Protein AF-A0A954L2E1-F1 (afdb_monomer_lite)

pLDDT: mean 80.56, std 21.31, range [21.16, 98.62]

Secondary structure (DSSP, 8-state):
----EEEEETTS-HHHHHHHHHHHHHTT-EEEEE--HHHHHTS---HHHHHHHHHHHHHHHT-SEEEEESB-TTSBB--HHHHHHHHHHTT---EEEEE-TTTTTTS--TTTTTTSSEEEEETTSTT--SS--EEEEE-TT-TTHHHHS-GGGS--TTSS---HHHHHHHHHHHHHHHTS----HHHHHHHHHHHHHHTT-EEE---GGGB-SEEEEE--S---HHHHHHHHHHTT--EEE-TTSEEEEE--SHHHHHHHHHHHHHS--STTGGGTTTS------------------------

Sequence (303 aa):
DRCERVLLTDLTWPPYLLWMLEHFGSSGIDVSLLPLKHAVWKEGRSADDIAEMILTQLQTKNCDGLFLPAITHTGIKLPVATILNELHHQRAHTATVVDASQAFGHIVTNSWSHLADFTFGGMHKWVRAYLPLAVGFTKHDGSSIRTSLPAEFLPNYRNETMNFSPLITTCGALSDICAKDCVGHESIISASQKRLSEEEWDLITPDGTMQSRIRLIRCHLNANPLILRTMLVGRGIAATVFADGTVRLSLGVTRDIVKINDWTKESPKENGVNSILAMGSGQCDDSGSVACVAISDRAAGSG

Structure (mmCIF, N/CA/C/O backbone):
data_AF-A0A954L2E1-F1
#
_entry.id   AF-A0A954L2E1-F1
#
loop_
_atom_site.group_PDB
_atom_site.id
_atom_site.type_symbol
_atom_site.label_atom_id
_atom_site.label_alt_id
_atom_site.label_comp_id
_atom_site.label_asym_id
_atom_site.label_entity_id
_atom_site.label_seq_id
_atom_site.pdbx_PDB_ins_code
_atom_site.Cartn_x
_atom_site.Cartn_y
_atom_site.Cartn_z
_atom_site.occupancy
_atom_site.B_iso_or_equiv
_atom_site.auth_seq_id
_atom_site.auth_comp_id
_atom_site.auth_asym_id
_atom_site.auth_atom_id
_atom_site.pdbx_PDB_model_num
ATOM 1 N N . ASP A 1 1 ? -18.322 -0.539 21.487 1.00 59.03 1 ASP A N 1
ATOM 2 C CA . ASP A 1 1 ? -17.361 0.548 21.748 1.00 59.03 1 ASP A CA 1
ATOM 3 C C . ASP A 1 1 ? -17.101 1.324 20.472 1.00 59.03 1 ASP A C 1
ATOM 5 O O . ASP A 1 1 ? -17.083 0.724 19.401 1.00 59.03 1 ASP A O 1
ATOM 9 N N . ARG A 1 2 ? -17.030 2.654 20.565 1.00 76.44 2 ARG A N 1
ATOM 10 C CA . ARG A 1 2 ? -16.754 3.546 19.431 1.00 76.44 2 ARG A CA 1
ATOM 11 C C . ARG A 1 2 ? -15.237 3.724 19.347 1.00 76.44 2 ARG A C 1
ATOM 13 O O . ARG A 1 2 ? -14.627 3.968 20.374 1.00 76.44 2 ARG A O 1
ATOM 20 N N . CYS A 1 3 ? -14.658 3.591 18.156 1.00 85.88 3 CYS A N 1
ATOM 21 C CA . CYS A 1 3 ? -13.243 3.889 17.925 1.00 85.88 3 CYS A CA 1
ATOM 22 C C . CYS A 1 3 ? -13.012 5.401 18.066 1.00 85.88 3 CYS A C 1
ATOM 24 O O . CYS A 1 3 ? -13.700 6.191 17.411 1.00 85.88 3 CYS A O 1
ATOM 26 N N . GLU A 1 4 ? -12.087 5.790 18.940 1.00 93.12 4 GLU A N 1
ATOM 27 C CA . GLU A 1 4 ? -11.799 7.190 19.271 1.00 93.12 4 GLU A CA 1
ATOM 28 C C . GLU A 1 4 ? -10.459 7.667 18.708 1.00 93.12 4 GLU A C 1
ATOM 30 O O . GLU A 1 4 ? -10.299 8.864 18.466 1.00 93.12 4 GLU A O 1
ATOM 35 N N . ARG A 1 5 ? -9.498 6.757 18.505 1.00 96.00 5 ARG A N 1
ATOM 36 C CA . ARG A 1 5 ? -8.114 7.076 18.138 1.00 96.00 5 ARG A CA 1
ATOM 37 C C . ARG A 1 5 ? -7.586 6.150 17.054 1.00 96.00 5 ARG A C 1
ATOM 39 O O . ARG A 1 5 ? -7.241 4.996 17.305 1.00 96.00 5 ARG A O 1
ATOM 46 N N . VAL A 1 6 ? -7.413 6.692 15.854 1.00 96.81 6 VAL A N 1
ATOM 47 C CA . VAL A 1 6 ? -6.968 5.931 14.683 1.00 96.81 6 VAL A CA 1
ATOM 48 C C . VAL A 1 6 ? -5.511 6.236 14.356 1.00 96.81 6 VAL A C 1
ATOM 50 O O . VAL A 1 6 ? -5.125 7.395 14.202 1.00 96.81 6 VAL A O 1
ATOM 53 N N . LEU A 1 7 ? -4.701 5.191 14.185 1.00 98.12 7 LEU A N 1
ATOM 54 C CA . LEU A 1 7 ? -3.370 5.295 13.600 1.00 98.12 7 LEU A CA 1
ATOM 55 C C . LEU A 1 7 ? -3.432 5.132 12.077 1.00 98.12 7 LEU A C 1
ATOM 57 O O . LEU A 1 7 ? -3.892 4.111 11.560 1.00 98.12 7 LEU A O 1
ATOM 61 N N . LEU A 1 8 ? -2.894 6.126 11.372 1.00 98.00 8 LEU A N 1
ATOM 62 C CA . LEU A 1 8 ? -2.630 6.124 9.936 1.00 98.00 8 LEU A CA 1
ATOM 63 C C . LEU A 1 8 ? -1.120 6.192 9.676 1.00 98.00 8 LEU A C 1
ATOM 65 O O . LEU A 1 8 ? -0.330 6.583 10.535 1.00 98.00 8 LEU A O 1
ATOM 69 N N . THR A 1 9 ? -0.717 5.889 8.444 1.00 98.31 9 THR A N 1
ATOM 70 C CA . THR A 1 9 ? 0.661 6.097 7.970 1.00 98.31 9 THR A CA 1
ATOM 71 C C . THR A 1 9 ? 0.681 7.018 6.754 1.00 98.31 9 THR A C 1
ATOM 73 O O . THR A 1 9 ? -0.272 7.038 5.966 1.00 98.31 9 THR A O 1
ATOM 76 N N . ASP A 1 10 ? 1.784 7.738 6.544 1.00 97.56 10 ASP A N 1
ATOM 77 C CA . ASP A 1 10 ? 2.016 8.561 5.339 1.00 97.56 10 ASP A CA 1
ATOM 78 C C . ASP A 1 10 ? 2.227 7.731 4.050 1.00 97.56 10 ASP A C 1
ATOM 80 O O . ASP A 1 10 ? 2.416 8.272 2.958 1.00 97.56 10 ASP A O 1
ATOM 84 N N . LEU A 1 11 ? 2.166 6.403 4.172 1.00 97.56 11 LEU A N 1
ATOM 85 C CA . LEU A 1 11 ? 2.175 5.433 3.081 1.00 97.56 11 LEU A CA 1
ATOM 86 C C . LEU A 1 11 ? 0.775 5.150 2.511 1.00 97.56 11 LEU A C 1
ATOM 88 O O . LEU A 1 11 ? 0.650 4.544 1.438 1.00 97.56 11 LEU A O 1
ATOM 92 N N . THR A 1 12 ? -0.270 5.605 3.205 1.00 97.25 12 THR A N 1
ATOM 93 C CA . THR A 1 12 ? -1.667 5.553 2.757 1.00 97.25 12 THR A CA 1
ATOM 94 C C . THR A 1 12 ? -1.842 6.294 1.430 1.00 97.25 12 THR A C 1
ATOM 96 O O . THR A 1 12 ? -1.134 7.256 1.129 1.00 97.25 12 THR A O 1
ATOM 99 N N . TRP A 1 13 ? -2.784 5.853 0.592 1.00 95.31 13 TRP A N 1
ATOM 100 C CA . TRP A 1 13 ? -3.061 6.548 -0.664 1.00 95.31 13 TRP A CA 1
ATOM 101 C C . TRP A 1 13 ? -3.515 7.997 -0.384 1.00 95.31 13 TRP A C 1
ATOM 103 O O . TRP A 1 13 ? -4.448 8.173 0.399 1.00 95.31 13 TRP A O 1
ATOM 113 N N . PRO A 1 14 ? -2.901 9.037 -0.992 1.00 94.81 14 PRO A N 1
ATOM 114 C CA . PRO A 1 14 ? -3.122 10.419 -0.558 1.00 94.81 14 PRO A CA 1
ATOM 115 C C . PRO A 1 14 ? -4.589 10.872 -0.537 1.00 94.81 14 PRO A C 1
ATOM 117 O O . PRO A 1 14 ? -4.976 11.494 0.446 1.00 94.81 14 PRO A O 1
ATOM 120 N N . PRO A 1 15 ? -5.444 10.522 -1.521 1.00 93.94 15 PRO A N 1
ATOM 121 C CA . PRO A 1 15 ? -6.870 10.842 -1.443 1.00 93.94 15 PRO A CA 1
ATOM 122 C C . PRO A 1 15 ? -7.582 10.225 -0.234 1.00 93.94 15 PRO A C 1
ATOM 124 O O . PRO A 1 15 ? -8.411 10.890 0.374 1.00 93.94 15 PRO A O 1
ATOM 127 N N . TYR A 1 16 ? -7.239 8.990 0.155 1.00 92.94 16 TYR A N 1
ATOM 128 C CA . TYR A 1 16 ? -7.782 8.376 1.373 1.00 92.94 16 TYR A CA 1
ATOM 129 C C . TYR A 1 16 ? -7.269 9.068 2.625 1.00 92.94 16 TYR A C 1
ATOM 131 O O . TYR A 1 16 ? -8.049 9.308 3.536 1.00 92.94 16 TYR A O 1
ATOM 139 N N . LEU A 1 17 ? -5.980 9.408 2.667 1.00 95.12 17 LEU A N 1
ATOM 140 C CA . LEU A 1 17 ? -5.407 10.116 3.806 1.00 95.12 17 LEU A CA 1
ATOM 141 C C . LEU A 1 17 ? -6.079 11.481 4.005 1.00 95.12 17 LEU A C 1
ATOM 143 O O . LEU A 1 17 ? -6.502 11.783 5.113 1.00 95.12 17 LEU A O 1
ATOM 147 N N . LEU A 1 18 ? -6.224 12.271 2.937 1.00 95.00 18 LEU A N 1
ATOM 148 C CA . LEU A 1 18 ? -6.902 13.570 2.982 1.00 95.00 18 LEU A CA 1
ATOM 149 C C . LEU A 1 18 ? -8.354 13.427 3.444 1.00 95.00 18 LEU A C 1
ATOM 151 O O . LEU A 1 18 ? -8.760 14.103 4.385 1.00 95.00 18 LEU A O 1
ATOM 155 N N . TRP A 1 19 ? -9.098 12.503 2.832 1.00 94.69 19 TRP A N 1
ATOM 156 C CA . TRP A 1 19 ? -10.487 12.249 3.202 1.00 94.69 19 TRP A CA 1
ATOM 157 C C . TRP A 1 19 ? -10.625 11.798 4.662 1.00 94.69 19 TRP A C 1
ATOM 159 O O . TRP A 1 19 ? -11.480 12.311 5.376 1.00 94.69 19 TRP A O 1
ATOM 169 N N . MET A 1 20 ? -9.773 10.882 5.138 1.00 94.06 20 MET A N 1
ATOM 170 C CA . MET A 1 20 ? -9.809 10.415 6.528 1.00 94.06 20 MET A CA 1
ATOM 171 C C . MET A 1 20 ? -9.472 11.534 7.510 1.00 94.06 20 MET A C 1
ATOM 173 O O . MET A 1 20 ? -10.165 11.670 8.509 1.00 94.06 20 MET A O 1
ATOM 177 N N . LEU A 1 21 ? -8.454 12.354 7.234 1.00 93.88 21 LEU A N 1
ATOM 178 C CA . LEU A 1 21 ? -8.096 13.482 8.100 1.00 93.88 21 LEU A CA 1
ATOM 179 C C . LEU A 1 21 ? -9.247 14.493 8.218 1.00 93.88 21 LEU A C 1
ATOM 181 O O . LEU A 1 21 ? -9.556 14.947 9.318 1.00 93.88 21 LEU A O 1
ATOM 185 N N . GLU A 1 22 ? -9.915 14.805 7.105 1.00 92.50 22 GLU A N 1
ATOM 186 C CA . GLU A 1 22 ? -11.072 15.706 7.078 1.00 92.50 22 GLU A CA 1
ATOM 187 C C . GLU A 1 22 ? -12.290 15.106 7.803 1.00 92.50 22 GLU A C 1
ATOM 189 O O . GLU A 1 22 ? -12.909 15.748 8.660 1.00 92.50 22 GLU A O 1
ATOM 194 N N . HIS A 1 23 ? -12.625 13.853 7.490 1.00 91.38 23 HIS A N 1
ATOM 195 C CA . HIS A 1 23 ? -13.823 13.191 7.995 1.00 91.38 23 HIS A CA 1
ATOM 196 C C . HIS A 1 23 ? -13.710 12.821 9.480 1.00 91.38 23 HIS A C 1
ATOM 198 O O . HIS A 1 23 ? -14.643 13.058 10.253 1.00 91.38 23 HIS A O 1
ATOM 204 N N . PHE A 1 24 ? -12.567 12.275 9.904 1.00 91.94 24 PHE A N 1
ATOM 205 C CA . PHE A 1 24 ? -12.320 11.927 11.304 1.00 91.94 24 PHE A CA 1
ATOM 206 C C . PHE A 1 24 ? -12.195 13.173 12.178 1.00 91.94 24 PHE A C 1
ATOM 208 O O . PHE A 1 24 ? -12.831 13.219 13.233 1.00 91.94 24 PHE A O 1
ATOM 215 N N . GLY A 1 25 ? -11.514 14.221 11.694 1.00 87.19 25 GLY A N 1
ATOM 216 C CA . GLY A 1 25 ? -11.437 15.505 12.395 1.00 87.19 25 GLY A CA 1
ATOM 217 C C . GLY A 1 25 ? -12.819 16.117 12.645 1.00 87.19 25 GLY A C 1
ATOM 218 O O . GLY A 1 25 ? -13.111 16.562 13.753 1.00 87.19 25 GLY A O 1
ATOM 219 N N . SER A 1 26 ? -13.715 16.047 11.656 1.00 89.25 26 SER A N 1
ATOM 220 C CA . SER A 1 26 ? -15.102 16.524 11.789 1.00 89.25 26 SER A CA 1
ATOM 221 C C . SER A 1 26 ? -15.965 15.658 12.720 1.00 89.25 26 SER A C 1
ATOM 223 O O . SER A 1 26 ? -16.971 16.127 13.247 1.00 89.25 26 SER A O 1
ATOM 225 N N . SER A 1 27 ? -15.576 14.399 12.939 1.00 88.94 27 SER A N 1
ATOM 226 C CA . SER A 1 27 ? -16.323 13.414 13.738 1.00 88.94 27 SER A CA 1
ATOM 227 C C . SER A 1 27 ? -15.834 13.292 15.187 1.00 88.94 27 SER A C 1
ATOM 229 O O . SER A 1 27 ? -16.368 12.472 15.941 1.00 88.94 27 SER A O 1
ATOM 231 N N . GLY A 1 28 ? -14.828 14.083 15.580 1.00 91.31 28 GLY A N 1
ATOM 232 C CA . GLY A 1 28 ? -14.195 14.025 16.901 1.00 91.31 28 GLY A CA 1
ATOM 233 C C . GLY A 1 28 ? -13.316 12.790 17.121 1.00 91.31 28 GLY A C 1
ATOM 234 O O . GLY A 1 28 ? -13.054 12.440 18.267 1.00 91.31 28 GLY A O 1
ATOM 235 N N . ILE A 1 29 ? -12.901 12.114 16.045 1.00 94.38 29 ILE A N 1
ATOM 236 C CA . ILE A 1 29 ? -11.958 10.992 16.095 1.00 94.38 29 ILE A CA 1
ATOM 237 C C . ILE A 1 29 ? -10.547 11.576 16.003 1.00 94.38 29 ILE A C 1
ATOM 239 O O . ILE A 1 29 ? -10.238 12.306 15.061 1.00 94.38 29 ILE A O 1
ATOM 243 N N . ASP A 1 30 ? -9.697 11.253 16.974 1.00 95.94 30 ASP A N 1
ATOM 244 C CA . ASP A 1 30 ? -8.298 11.674 16.975 1.00 95.94 30 ASP A CA 1
ATOM 245 C C . ASP A 1 30 ? -7.479 10.792 16.023 1.00 95.94 30 ASP A C 1
ATOM 247 O O . ASP A 1 30 ? -7.615 9.566 15.989 1.00 95.94 30 ASP A O 1
ATOM 251 N N . VAL A 1 31 ? -6.633 11.426 15.214 1.00 96.75 31 VAL A N 1
ATOM 252 C CA . VAL A 1 31 ? -5.863 10.759 14.164 1.00 96.75 31 VAL A CA 1
ATOM 253 C C . VAL A 1 31 ? -4.380 10.944 14.427 1.00 96.75 31 VAL A C 1
ATOM 255 O O . VAL A 1 31 ? -3.841 12.045 14.326 1.00 96.75 31 VAL A O 1
ATOM 258 N N . SER A 1 32 ? -3.688 9.836 14.682 1.00 97.50 32 SER A N 1
ATOM 259 C CA . SER A 1 32 ? -2.232 9.814 14.720 1.00 97.50 32 SER A CA 1
ATOM 260 C C . SER A 1 32 ? -1.687 9.451 13.342 1.00 97.50 32 SER A C 1
ATOM 262 O O . SER A 1 32 ? -2.055 8.425 12.779 1.00 97.50 32 SER A O 1
ATOM 264 N N . LEU A 1 33 ? -0.796 10.277 12.791 1.00 98.06 33 LEU A N 1
ATOM 265 C CA . LEU A 1 33 ? -0.099 9.988 11.538 1.00 98.06 33 LEU A CA 1
ATOM 266 C C . LEU A 1 33 ? 1.351 9.588 11.825 1.00 98.06 33 LEU A C 1
ATOM 268 O O . LEU A 1 33 ? 2.126 10.395 12.337 1.00 98.06 33 LEU A O 1
ATOM 272 N N . LEU A 1 34 ? 1.727 8.361 11.464 1.00 98.44 34 LEU A N 1
ATOM 273 C CA . LEU A 1 34 ? 3.097 7.860 11.570 1.00 98.44 34 LEU A CA 1
ATOM 274 C C . LEU A 1 34 ? 3.848 8.043 10.236 1.00 98.44 34 LEU A C 1
ATOM 276 O O . LEU A 1 34 ? 3.461 7.429 9.234 1.00 98.44 34 LEU A O 1
ATOM 280 N N . PRO A 1 35 ? 4.915 8.864 10.190 1.00 97.75 35 PRO A N 1
ATOM 281 C CA . PRO A 1 35 ? 5.713 9.041 8.982 1.00 97.75 35 PRO A CA 1
ATOM 282 C C . PRO A 1 35 ? 6.655 7.847 8.767 1.00 97.75 35 PRO A C 1
ATOM 284 O O . PRO A 1 35 ? 7.679 7.718 9.433 1.00 97.75 35 PRO A O 1
ATOM 287 N N . LEU A 1 36 ? 6.329 6.978 7.813 1.00 98.12 36 LEU A N 1
ATOM 288 C CA . LEU A 1 36 ? 7.123 5.801 7.450 1.00 98.12 36 LEU A CA 1
ATOM 289 C C . LEU A 1 36 ? 7.825 5.958 6.100 1.00 98.12 36 LEU A C 1
ATOM 291 O O . LEU A 1 36 ? 8.783 5.241 5.819 1.00 98.12 36 LEU A O 1
ATOM 295 N N . LYS A 1 37 ? 7.404 6.901 5.250 1.00 96.00 37 LYS A N 1
ATOM 296 C CA . LYS A 1 37 ? 8.005 7.095 3.925 1.00 96.00 37 LYS A CA 1
ATOM 297 C C . LYS A 1 37 ? 9.506 7.382 4.012 1.00 96.00 37 LYS A C 1
ATOM 299 O O . LYS A 1 37 ? 10.274 6.823 3.232 1.00 96.00 37 LYS A O 1
ATOM 304 N N . HIS A 1 38 ? 9.932 8.235 4.944 1.00 95.44 38 HIS A N 1
ATOM 305 C CA . HIS A 1 38 ? 11.353 8.531 5.145 1.00 95.44 38 HIS A CA 1
ATOM 306 C C . HIS A 1 38 ? 12.122 7.302 5.652 1.00 95.44 38 HIS A C 1
ATOM 308 O O . HIS A 1 38 ? 13.133 6.933 5.059 1.00 95.44 38 HIS A O 1
ATOM 314 N N . ALA A 1 39 ? 11.585 6.620 6.666 1.00 97.06 39 ALA A N 1
ATOM 315 C CA . ALA A 1 39 ? 12.163 5.405 7.232 1.00 97.06 39 ALA A CA 1
ATOM 316 C C . ALA A 1 39 ? 12.394 4.318 6.163 1.00 97.06 39 ALA A C 1
ATOM 318 O O . ALA A 1 39 ? 13.477 3.746 6.064 1.00 97.06 39 ALA A O 1
ATOM 319 N N . VAL A 1 40 ? 11.413 4.090 5.287 1.00 96.56 40 VAL A N 1
ATOM 320 C CA . VAL A 1 40 ? 11.530 3.087 4.220 1.00 96.56 40 VAL A CA 1
ATOM 321 C C . VAL A 1 40 ? 12.515 3.517 3.129 1.00 96.56 40 VAL A C 1
ATOM 323 O O . VAL A 1 40 ? 13.389 2.744 2.752 1.00 96.56 40 VAL A O 1
ATOM 326 N N . TRP A 1 41 ? 12.384 4.733 2.587 1.00 92.94 41 TRP A N 1
ATOM 327 C CA . TRP A 1 41 ? 13.125 5.121 1.376 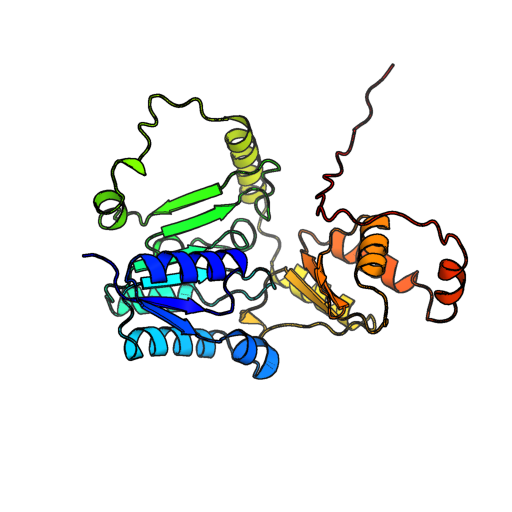1.00 92.94 41 TRP A CA 1
ATOM 328 C C . TRP A 1 41 ? 14.496 5.745 1.623 1.00 92.94 41 TRP A C 1
ATOM 330 O O . TRP A 1 41 ? 15.302 5.804 0.696 1.00 92.94 41 TRP A O 1
ATOM 340 N N . LYS A 1 42 ? 14.738 6.305 2.810 1.00 92.75 42 LYS A N 1
ATOM 341 C CA . LYS A 1 42 ? 15.980 7.023 3.131 1.00 92.75 42 LYS A CA 1
ATOM 342 C C . LYS A 1 42 ? 16.821 6.286 4.154 1.00 92.75 42 LYS A C 1
ATOM 344 O O . LYS A 1 42 ? 18.026 6.196 3.962 1.00 92.75 42 LYS A O 1
ATOM 349 N N . GLU A 1 43 ? 16.193 5.750 5.193 1.00 95.44 43 GLU A N 1
ATOM 350 C CA . GLU A 1 43 ? 16.907 4.992 6.227 1.00 95.44 43 GLU A CA 1
ATOM 351 C C . GLU A 1 43 ? 17.062 3.511 5.868 1.00 95.44 43 GLU A C 1
ATOM 353 O O . GLU A 1 43 ? 17.885 2.828 6.467 1.00 95.44 43 GLU A O 1
ATOM 358 N N . GLY A 1 44 ? 16.292 3.009 4.894 1.00 94.69 44 GLY A N 1
ATOM 359 C CA . GLY A 1 44 ? 16.345 1.605 4.492 1.00 94.69 44 GLY A CA 1
ATOM 360 C C . GLY A 1 44 ? 15.874 0.655 5.594 1.00 94.69 44 GLY A C 1
ATOM 361 O O . GLY A 1 44 ? 16.391 -0.455 5.691 1.00 94.69 44 GLY A O 1
ATOM 362 N N . ARG A 1 45 ? 14.925 1.090 6.436 1.00 97.06 45 ARG A N 1
ATOM 363 C CA . ARG A 1 45 ? 14.362 0.258 7.509 1.00 97.06 45 ARG A CA 1
ATOM 364 C C . ARG A 1 45 ? 13.793 -1.044 6.958 1.00 97.06 45 ARG A C 1
ATOM 366 O O . ARG A 1 45 ? 13.148 -1.048 5.907 1.00 97.06 45 ARG A O 1
ATOM 373 N N . SER A 1 46 ? 14.029 -2.127 7.689 1.00 96.88 46 SER A N 1
ATOM 374 C CA . SER A 1 46 ? 13.535 -3.459 7.351 1.00 96.88 46 SER A CA 1
ATOM 375 C C . SER A 1 46 ? 12.031 -3.588 7.607 1.00 96.88 46 SER A C 1
ATOM 377 O O . SER A 1 46 ? 11.406 -2.738 8.241 1.00 96.88 46 SER A O 1
ATOM 379 N N . ALA A 1 47 ? 11.435 -4.683 7.135 1.00 97.25 47 ALA A N 1
ATOM 380 C CA . ALA A 1 47 ? 10.058 -5.027 7.473 1.00 97.25 47 ALA A CA 1
ATOM 381 C C . ALA A 1 47 ? 9.830 -5.123 8.995 1.00 97.25 47 ALA A C 1
ATOM 383 O O . ALA A 1 47 ? 8.817 -4.626 9.482 1.00 97.25 47 ALA A O 1
ATOM 384 N N . ASP A 1 48 ? 10.768 -5.706 9.741 1.00 97.50 48 ASP A N 1
ATOM 385 C CA . ASP A 1 48 ? 10.628 -5.877 11.191 1.00 97.50 48 ASP A CA 1
ATOM 386 C C . ASP A 1 48 ? 10.692 -4.529 11.920 1.00 97.50 48 ASP A C 1
ATOM 388 O O . ASP A 1 48 ? 9.822 -4.247 12.744 1.00 97.50 48 ASP A O 1
ATOM 392 N N . ASP A 1 49 ? 11.616 -3.643 11.523 1.00 97.69 49 ASP A N 1
ATOM 393 C CA . ASP A 1 49 ? 11.687 -2.269 12.047 1.00 97.69 49 ASP A CA 1
ATOM 394 C C . ASP A 1 49 ? 10.359 -1.523 11.829 1.00 97.69 49 ASP A C 1
ATOM 396 O O . ASP A 1 49 ? 9.836 -0.861 12.724 1.00 97.69 49 ASP A O 1
ATOM 400 N N . ILE A 1 50 ? 9.784 -1.627 10.625 1.00 98.38 50 ILE A N 1
ATOM 401 C CA . ILE A 1 50 ? 8.528 -0.948 10.286 1.00 98.38 50 ILE A CA 1
ATOM 402 C C . ILE A 1 50 ? 7.354 -1.512 11.096 1.00 98.38 50 ILE A C 1
ATOM 404 O O . ILE A 1 50 ? 6.491 -0.746 11.534 1.00 98.38 50 ILE A O 1
ATOM 408 N N . ALA A 1 51 ? 7.310 -2.829 11.314 1.00 98.44 51 ALA A N 1
ATOM 409 C CA . ALA A 1 51 ? 6.300 -3.449 12.165 1.00 98.44 51 ALA A CA 1
ATOM 410 C C . ALA A 1 51 ? 6.417 -2.952 13.616 1.00 98.44 51 ALA A C 1
ATOM 412 O O . ALA A 1 51 ? 5.415 -2.529 14.195 1.00 98.44 51 ALA A O 1
ATOM 413 N N . GLU A 1 52 ? 7.632 -2.931 14.172 1.00 98.44 52 GLU A N 1
ATOM 414 C CA . GLU A 1 52 ? 7.910 -2.439 15.525 1.00 98.44 52 GLU A CA 1
ATOM 415 C C . GLU A 1 52 ? 7.515 -0.965 15.690 1.00 98.44 52 GLU A C 1
ATOM 417 O O . GLU A 1 52 ? 6.851 -0.610 16.666 1.00 98.44 52 GLU A O 1
ATOM 422 N N . MET A 1 53 ? 7.844 -0.110 14.715 1.00 98.62 53 MET A N 1
ATOM 423 C CA . MET A 1 53 ? 7.460 1.306 14.727 1.00 98.62 53 MET A CA 1
ATOM 424 C C . MET A 1 53 ? 5.938 1.489 14.786 1.00 98.62 53 MET A C 1
ATOM 426 O O . MET A 1 53 ? 5.444 2.322 15.548 1.00 98.62 53 MET A O 1
ATOM 430 N N . ILE A 1 54 ? 5.183 0.714 13.999 1.00 98.62 54 ILE A N 1
ATOM 431 C CA . ILE A 1 54 ? 3.713 0.775 13.982 1.00 98.62 54 ILE A CA 1
ATOM 432 C C . ILE A 1 54 ? 3.140 0.321 15.327 1.00 98.62 54 ILE A C 1
ATOM 434 O O . ILE A 1 54 ? 2.319 1.028 15.911 1.00 98.62 54 ILE A O 1
ATOM 438 N N . LEU A 1 55 ? 3.584 -0.830 15.836 1.00 98.44 55 LEU A N 1
ATOM 439 C CA . LEU A 1 55 ? 3.107 -1.396 17.102 1.00 98.44 55 LEU A CA 1
ATOM 440 C C . LEU A 1 55 ? 3.426 -0.477 18.291 1.00 98.44 55 LEU A C 1
ATOM 442 O O . LEU A 1 55 ? 2.554 -0.196 19.113 1.00 98.44 55 LEU A O 1
ATOM 446 N N . THR A 1 56 ? 4.642 0.069 18.335 1.00 98.12 56 THR A N 1
ATOM 447 C CA . THR A 1 56 ? 5.067 1.033 19.359 1.00 98.12 56 THR A CA 1
ATOM 448 C C . THR A 1 56 ? 4.218 2.298 19.317 1.00 98.12 56 THR A C 1
ATOM 450 O O . THR A 1 56 ? 3.804 2.805 20.363 1.00 98.12 56 THR A O 1
ATOM 453 N N . GLN A 1 57 ? 3.915 2.814 18.122 1.00 98.25 57 GLN A N 1
ATOM 454 C CA . GLN A 1 57 ? 3.079 4.003 17.977 1.00 98.25 57 GLN A CA 1
ATOM 455 C C . GLN A 1 57 ? 1.632 3.741 18.418 1.00 98.25 57 GLN A C 1
ATOM 457 O O . GLN A 1 57 ? 1.063 4.591 19.107 1.00 98.25 57 GLN A O 1
ATOM 462 N N . LEU A 1 58 ? 1.055 2.578 18.080 1.00 97.56 58 LEU A N 1
ATOM 463 C CA . LEU A 1 58 ? -0.282 2.178 18.541 1.00 97.56 58 LEU A CA 1
ATOM 464 C C . LEU A 1 58 ? -0.370 2.220 20.067 1.00 97.56 58 LEU A C 1
ATOM 466 O O . LEU A 1 58 ? -1.277 2.847 20.614 1.00 97.56 58 LEU A O 1
ATOM 470 N N . GLN A 1 59 ? 0.602 1.612 20.747 1.00 96.50 59 GLN A N 1
ATOM 471 C CA . GLN A 1 59 ? 0.652 1.567 22.207 1.00 96.50 59 GLN A CA 1
ATOM 472 C C . GLN A 1 59 ? 0.896 2.960 22.807 1.00 96.50 59 GLN A C 1
ATOM 474 O O . GLN A 1 59 ? 0.144 3.409 23.667 1.00 96.50 59 GLN A O 1
ATOM 479 N N . THR A 1 60 ? 1.894 3.694 22.308 1.00 97.31 60 THR A N 1
ATOM 480 C CA . THR A 1 60 ? 2.286 5.013 22.841 1.00 97.31 60 THR A CA 1
ATOM 481 C C . THR A 1 60 ? 1.166 6.047 22.722 1.00 97.31 60 THR A C 1
ATOM 483 O O . THR A 1 60 ? 1.021 6.921 23.578 1.00 97.31 60 THR A O 1
ATOM 486 N N . LYS A 1 61 ? 0.364 5.971 21.656 1.00 97.19 61 LYS A N 1
ATOM 487 C CA . LYS A 1 61 ? -0.772 6.875 21.426 1.00 97.19 61 LYS A CA 1
ATOM 488 C C . LYS A 1 61 ? -2.099 6.328 21.947 1.00 97.19 61 LYS A C 1
ATOM 490 O O . LYS A 1 61 ? -3.083 7.067 21.966 1.00 97.19 61 LYS A O 1
ATOM 495 N N . ASN A 1 62 ? -2.107 5.089 22.444 1.00 95.62 62 ASN A N 1
ATOM 496 C CA . ASN A 1 62 ? -3.307 4.349 22.824 1.00 95.62 62 ASN A CA 1
ATOM 497 C C . ASN A 1 62 ? -4.360 4.398 21.704 1.00 95.62 62 ASN A C 1
ATOM 499 O O . ASN A 1 62 ? -5.503 4.795 21.929 1.00 95.62 62 ASN A O 1
ATOM 503 N N . CYS A 1 63 ? -3.937 4.083 20.479 1.00 96.56 63 CYS A N 1
ATOM 504 C CA . CYS A 1 63 ? -4.837 3.990 19.337 1.00 96.56 63 CYS A CA 1
ATOM 505 C C . CYS A 1 63 ? -5.654 2.696 19.419 1.00 96.56 63 CYS A C 1
ATOM 507 O O . CYS A 1 63 ? -5.103 1.607 19.590 1.00 96.56 63 CYS A O 1
ATOM 509 N N . ASP A 1 64 ? -6.965 2.822 19.253 1.00 94.88 64 ASP A N 1
ATOM 510 C CA . ASP A 1 64 ? -7.928 1.720 19.207 1.00 94.88 64 ASP A CA 1
ATOM 511 C C . ASP A 1 64 ? -8.367 1.393 17.768 1.00 94.88 64 ASP A C 1
ATOM 513 O O . ASP A 1 64 ? -9.093 0.426 17.549 1.00 94.88 64 ASP A O 1
ATOM 517 N N . GLY A 1 65 ? -7.877 2.147 16.779 1.00 95.56 65 GLY A N 1
ATOM 518 C CA . GLY A 1 65 ? -8.032 1.878 15.355 1.00 95.56 65 GLY A CA 1
ATOM 519 C C . GLY A 1 65 ? -6.701 1.891 14.603 1.00 95.56 65 GLY A C 1
ATOM 520 O O . GLY A 1 65 ? -5.804 2.680 14.900 1.00 95.56 65 GLY A O 1
ATOM 521 N N . LEU A 1 66 ? -6.582 1.043 13.584 1.00 97.44 66 LEU A N 1
ATOM 522 C CA . LEU A 1 66 ? -5.430 0.959 12.689 1.00 97.44 66 LEU A CA 1
ATOM 523 C C . LEU A 1 66 ? -5.895 0.834 11.238 1.00 97.44 66 LEU A C 1
ATOM 525 O O . LEU A 1 66 ? -6.622 -0.099 10.898 1.00 97.44 66 LEU A O 1
ATOM 529 N N . PHE A 1 67 ? -5.410 1.718 10.367 1.00 97.81 67 PHE A N 1
ATOM 530 C CA . PHE A 1 67 ? -5.609 1.613 8.921 1.00 97.81 67 PHE A CA 1
ATOM 531 C C . PHE A 1 67 ? -4.267 1.433 8.206 1.00 97.81 67 PHE A C 1
ATOM 533 O O . PHE A 1 67 ? -3.371 2.271 8.333 1.00 97.81 67 PHE A O 1
ATOM 540 N N . LEU A 1 68 ? -4.133 0.374 7.405 1.00 98.25 68 LEU A N 1
ATOM 541 C CA . LEU A 1 68 ? -2.904 0.077 6.664 1.00 98.25 68 LEU A CA 1
ATOM 542 C C . LEU A 1 68 ? -3.180 -0.305 5.205 1.00 98.25 68 LEU A C 1
ATOM 544 O O . LEU A 1 68 ? -4.027 -1.157 4.945 1.00 98.25 68 LEU A O 1
ATOM 548 N N . PRO A 1 69 ? -2.423 0.214 4.225 1.00 98.31 69 PRO A N 1
ATOM 549 C CA . PRO A 1 69 ? -2.355 -0.419 2.915 1.00 98.31 69 PRO A CA 1
ATOM 550 C C . PRO A 1 69 ? -1.496 -1.691 2.984 1.00 98.31 69 PRO A C 1
ATOM 552 O O . PRO A 1 69 ? -0.350 -1.642 3.419 1.00 98.31 69 PRO A O 1
ATOM 555 N N . ALA A 1 70 ? -1.983 -2.829 2.487 1.00 98.19 70 ALA A N 1
ATOM 556 C CA . ALA A 1 70 ? -1.156 -4.040 2.392 1.00 98.19 70 ALA A CA 1
ATOM 557 C C . ALA A 1 70 ? 0.015 -3.859 1.414 1.00 98.19 70 ALA A C 1
ATOM 559 O O . ALA A 1 70 ? 1.139 -4.297 1.666 1.00 98.19 70 ALA A O 1
ATOM 560 N N . ILE A 1 71 ? -0.251 -3.175 0.299 1.00 97.81 71 ILE A N 1
ATOM 561 C CA . ILE A 1 71 ? 0.766 -2.690 -0.632 1.00 97.81 71 ILE A CA 1
ATOM 562 C C . ILE A 1 71 ? 0.437 -1.238 -0.966 1.00 97.81 71 ILE A C 1
ATOM 564 O O . ILE A 1 71 ? -0.694 -0.910 -1.326 1.00 97.81 71 ILE A O 1
ATOM 568 N N . THR A 1 72 ? 1.422 -0.354 -0.870 1.00 97.62 72 THR A N 1
ATOM 569 C CA . THR A 1 72 ? 1.237 1.061 -1.189 1.00 97.62 72 THR A CA 1
ATOM 570 C C . THR A 1 72 ? 1.117 1.274 -2.696 1.00 97.62 72 THR A C 1
ATOM 572 O O . THR A 1 72 ? 1.568 0.478 -3.522 1.00 97.62 72 THR A O 1
ATOM 575 N N . HIS A 1 73 ? 0.582 2.426 -3.095 1.00 94.75 73 HIS A N 1
ATOM 576 C CA . HIS A 1 73 ? 0.554 2.826 -4.502 1.00 94.75 73 HIS A CA 1
ATOM 577 C C . HIS A 1 73 ? 1.955 3.026 -5.119 1.00 94.75 73 HIS A C 1
ATOM 579 O O . HIS A 1 73 ? 2.058 3.098 -6.344 1.00 94.75 73 HIS A O 1
ATOM 585 N N . THR A 1 74 ? 3.008 3.125 -4.302 1.00 95.25 74 THR A N 1
ATOM 586 C CA . THR A 1 74 ? 4.419 3.213 -4.714 1.00 95.25 74 THR A CA 1
ATOM 587 C C . THR A 1 74 ? 5.141 1.869 -4.695 1.00 95.25 74 THR A C 1
ATOM 589 O O . THR A 1 74 ? 6.286 1.800 -5.125 1.00 95.25 74 THR A O 1
ATOM 592 N N . GLY A 1 75 ? 4.482 0.797 -4.249 1.00 95.56 75 GLY A N 1
ATOM 593 C CA . GLY A 1 75 ? 5.029 -0.553 -4.310 1.00 95.56 75 GLY A CA 1
ATOM 594 C C . GLY A 1 75 ? 5.704 -1.076 -3.052 1.00 95.56 75 GLY A C 1
ATOM 595 O O . GLY A 1 75 ? 6.315 -2.142 -3.134 1.00 95.56 75 GLY A O 1
ATOM 596 N N . ILE A 1 76 ? 5.570 -0.389 -1.918 1.00 97.56 76 ILE A N 1
ATOM 597 C CA . ILE A 1 76 ? 6.015 -0.904 -0.618 1.00 97.56 76 ILE A CA 1
ATOM 598 C C . ILE A 1 76 ? 4.993 -1.935 -0.146 1.00 97.56 76 ILE A C 1
ATOM 600 O O . ILE A 1 76 ? 3.814 -1.618 -0.006 1.00 97.56 76 ILE A O 1
ATOM 604 N N . LYS A 1 77 ? 5.436 -3.164 0.093 1.00 97.69 77 LYS A N 1
ATOM 605 C CA . LYS A 1 77 ? 4.662 -4.233 0.723 1.00 97.69 77 LYS A CA 1
ATOM 606 C C . LYS A 1 77 ? 4.872 -4.143 2.232 1.00 97.69 77 LYS A C 1
ATOM 608 O O . LYS A 1 77 ? 5.967 -4.435 2.706 1.00 97.69 77 LYS A O 1
ATOM 613 N N . LEU A 1 78 ? 3.842 -3.722 2.966 1.00 98.38 78 LEU A N 1
ATOM 614 C CA . LEU A 1 78 ? 3.925 -3.617 4.422 1.00 98.38 78 LEU A CA 1
ATOM 615 C C . LEU A 1 78 ? 3.921 -5.010 5.079 1.00 98.38 78 LEU A C 1
ATOM 617 O O . LEU A 1 78 ? 3.298 -5.936 4.545 1.00 98.38 78 LEU A O 1
ATOM 621 N N . PRO A 1 79 ? 4.558 -5.168 6.254 1.00 97.88 79 PRO A N 1
ATOM 622 C CA . PRO A 1 79 ? 4.592 -6.412 7.030 1.00 97.88 79 PRO A CA 1
ATOM 623 C C . PRO A 1 79 ? 3.259 -6.675 7.759 1.00 97.88 79 PRO A C 1
ATOM 625 O O . PRO A 1 79 ? 3.219 -6.923 8.961 1.00 97.88 79 PRO A O 1
ATOM 628 N N . VAL A 1 80 ? 2.137 -6.611 7.033 1.00 98.12 80 VAL A N 1
ATOM 629 C CA . VAL A 1 80 ? 0.779 -6.697 7.600 1.00 98.12 80 VAL A CA 1
ATOM 630 C C . VAL A 1 80 ? 0.564 -7.992 8.381 1.00 98.12 80 VAL A C 1
ATOM 632 O O . VAL A 1 8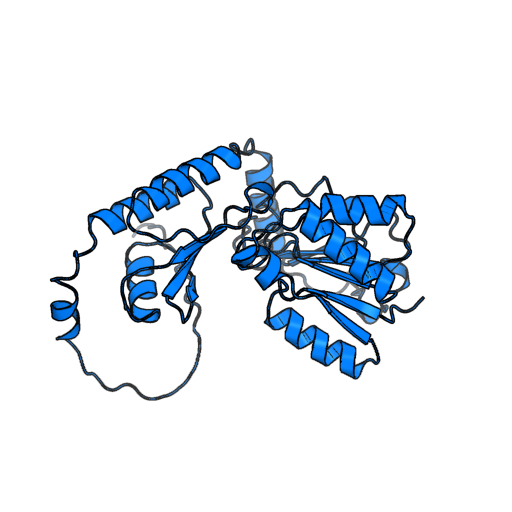0 ? -0.045 -7.961 9.443 1.00 98.12 80 VAL A O 1
ATOM 635 N N . ALA A 1 81 ? 1.100 -9.119 7.904 1.00 97.25 81 ALA A N 1
ATOM 636 C CA . ALA A 1 81 ? 1.000 -10.389 8.621 1.00 97.25 81 ALA A CA 1
ATOM 637 C C . ALA A 1 81 ? 1.670 -10.333 10.000 1.00 97.25 81 ALA A C 1
ATOM 639 O O . ALA A 1 81 ? 1.071 -10.772 10.975 1.00 97.25 81 ALA A O 1
ATOM 640 N N . THR A 1 82 ? 2.875 -9.768 10.095 1.00 97.69 82 THR A N 1
ATOM 641 C CA . THR A 1 82 ? 3.597 -9.611 11.366 1.00 97.69 82 THR A CA 1
ATOM 642 C C . THR A 1 82 ? 2.806 -8.728 12.328 1.00 97.69 82 THR A C 1
ATOM 644 O O . THR A 1 82 ? 2.537 -9.136 13.453 1.00 97.69 82 THR A O 1
ATOM 647 N N . ILE A 1 83 ? 2.346 -7.564 11.857 1.00 98.25 83 ILE A N 1
ATOM 648 C CA . ILE A 1 83 ? 1.591 -6.600 12.672 1.00 98.25 83 ILE A CA 1
ATOM 649 C C . ILE A 1 83 ? 0.292 -7.221 13.203 1.00 98.25 83 ILE A C 1
ATOM 651 O O . ILE A 1 83 ? 0.012 -7.141 14.396 1.00 98.25 83 ILE A O 1
ATOM 655 N N . LEU A 1 84 ? -0.506 -7.849 12.334 1.00 96.88 84 LEU A N 1
ATOM 656 C CA . LEU A 1 84 ? -1.804 -8.402 12.729 1.00 96.88 84 LEU A CA 1
ATOM 657 C C . LEU A 1 84 ? -1.671 -9.634 13.632 1.00 96.88 84 LEU A C 1
ATOM 659 O O . LEU A 1 84 ? -2.482 -9.793 14.541 1.00 96.88 84 LEU A O 1
ATOM 663 N N . ASN A 1 85 ? -0.661 -10.486 13.419 1.00 96.50 85 ASN A N 1
ATOM 664 C CA . ASN A 1 85 ? -0.387 -11.598 14.334 1.00 96.50 85 ASN A CA 1
ATOM 665 C C . ASN A 1 85 ? -0.006 -11.087 15.724 1.00 96.50 85 ASN A C 1
ATOM 667 O O . ASN A 1 85 ? -0.509 -11.605 16.716 1.00 96.50 85 ASN A O 1
ATOM 671 N N . GLU A 1 86 ? 0.824 -10.048 15.803 1.00 97.25 86 GLU A N 1
ATOM 672 C CA . GLU A 1 86 ? 1.234 -9.480 17.084 1.00 97.25 86 GLU A CA 1
ATOM 673 C C . GLU A 1 86 ? 0.044 -8.864 17.837 1.00 97.25 86 GLU A C 1
ATOM 675 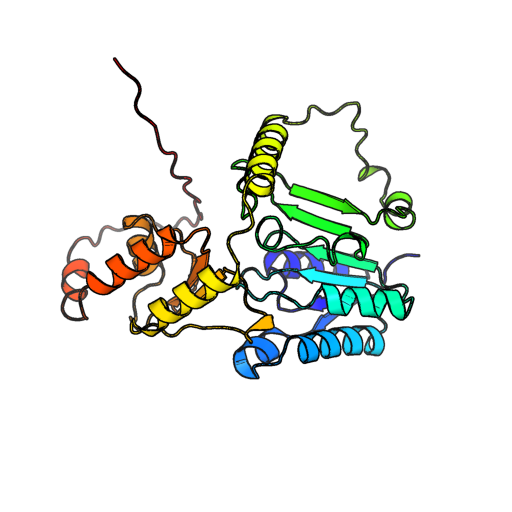O O . GLU A 1 86 ? -0.182 -9.178 19.005 1.00 97.25 86 GLU A O 1
ATOM 680 N N . LEU A 1 87 ? -0.798 -8.080 17.154 1.00 95.25 87 LEU A N 1
ATOM 681 C CA . LEU A 1 87 ? -2.036 -7.549 17.742 1.00 95.25 87 LEU A CA 1
ATOM 682 C C . LEU A 1 87 ? -2.976 -8.668 18.214 1.00 95.25 87 LEU A C 1
ATOM 684 O O . LEU A 1 87 ? -3.562 -8.578 19.298 1.00 95.25 87 LEU A O 1
ATOM 688 N N . HIS A 1 88 ? -3.090 -9.744 17.430 1.00 92.31 88 HIS A N 1
ATOM 689 C CA . HIS A 1 88 ? -3.885 -10.913 17.791 1.00 92.31 88 HIS A CA 1
ATOM 690 C C . HIS A 1 88 ? -3.337 -11.620 19.042 1.00 92.31 88 HIS A C 1
ATOM 692 O O . HIS A 1 88 ? -4.104 -11.936 19.955 1.00 92.31 88 HIS A O 1
ATOM 698 N N . HIS A 1 89 ? -2.020 -11.832 19.120 1.00 93.38 89 HIS A N 1
ATOM 699 C CA . HIS A 1 89 ? -1.358 -12.468 20.260 1.00 93.38 89 HIS A CA 1
ATOM 700 C C . HIS A 1 89 ? -1.457 -11.638 21.541 1.00 93.38 89 HIS A C 1
ATOM 702 O O . HIS A 1 89 ? -1.750 -12.192 22.602 1.00 93.38 89 HIS A O 1
ATOM 708 N N . GLN A 1 90 ? -1.300 -10.316 21.440 1.00 92.31 90 GLN A N 1
ATOM 709 C CA . GLN A 1 90 ? -1.458 -9.391 22.566 1.00 92.31 90 GLN A CA 1
ATOM 710 C C . GLN A 1 90 ? -2.915 -9.263 23.038 1.00 92.31 90 GLN A C 1
ATOM 712 O O . GLN A 1 90 ? -3.164 -8.665 24.084 1.00 92.31 90 GLN A O 1
ATOM 717 N N . ARG A 1 91 ? -3.885 -9.821 22.292 1.00 81.19 91 ARG A N 1
ATOM 718 C CA . ARG A 1 91 ? -5.330 -9.610 22.494 1.00 81.19 91 ARG A CA 1
ATOM 719 C C . ARG A 1 91 ? -5.685 -8.123 22.556 1.00 81.19 91 ARG A C 1
ATOM 721 O O . ARG A 1 91 ? -6.570 -7.722 23.310 1.00 81.19 91 ARG A O 1
ATOM 728 N N . ALA A 1 92 ? -4.978 -7.308 21.778 1.00 77.75 92 ALA A N 1
ATOM 729 C CA . ALA A 1 92 ? -5.247 -5.885 21.704 1.00 77.75 92 ALA A CA 1
ATOM 730 C C . ALA A 1 92 ? -6.638 -5.665 21.092 1.00 77.75 92 ALA A C 1
ATOM 732 O O . ALA A 1 92 ? -6.969 -6.239 20.054 1.00 77.75 92 ALA A O 1
ATOM 733 N N . HIS A 1 93 ? -7.454 -4.818 21.717 1.00 84.75 93 HIS A N 1
ATOM 734 C CA . HIS A 1 93 ? -8.763 -4.416 21.196 1.00 84.75 93 HIS A CA 1
ATOM 735 C C . HIS A 1 93 ? -8.630 -3.318 20.125 1.00 84.75 93 HIS A C 1
ATOM 737 O O . HIS A 1 93 ? -9.317 -2.304 20.180 1.00 84.75 93 HIS A O 1
ATOM 743 N N . THR A 1 94 ? -7.716 -3.494 19.169 1.00 92.50 94 THR A N 1
ATOM 744 C CA . THR A 1 94 ? -7.495 -2.540 18.077 1.00 92.50 94 THR A CA 1
ATOM 745 C C . THR A 1 94 ? -8.309 -2.965 16.863 1.00 92.50 94 THR A C 1
ATOM 747 O O . THR A 1 94 ? -8.066 -4.034 16.310 1.00 92.50 94 THR A O 1
ATOM 750 N N . ALA A 1 95 ? -9.245 -2.125 16.424 1.00 92.38 95 ALA A N 1
ATOM 751 C CA . ALA A 1 95 ? -9.977 -2.324 15.181 1.00 92.38 95 ALA A CA 1
ATOM 752 C C . ALA A 1 95 ? -9.042 -2.117 13.982 1.00 92.38 95 ALA A C 1
ATOM 754 O O . ALA A 1 95 ? -8.404 -1.073 13.843 1.00 92.38 95 ALA A O 1
ATOM 755 N N . THR A 1 96 ? -8.961 -3.101 13.095 1.00 94.75 96 THR A N 1
ATOM 756 C CA . THR A 1 96 ? -7.991 -3.130 11.996 1.00 94.75 96 THR A CA 1
ATOM 757 C C . THR A 1 96 ? -8.669 -3.094 10.632 1.00 94.75 96 THR A C 1
ATOM 759 O O . THR A 1 96 ? -9.519 -3.921 10.298 1.00 94.75 96 THR A O 1
ATOM 762 N N . VAL A 1 97 ? -8.251 -2.136 9.806 1.00 95.75 97 VAL A N 1
ATOM 763 C CA . VAL A 1 97 ? -8.692 -1.983 8.420 1.00 95.75 97 VAL A CA 1
ATOM 764 C C . VAL A 1 97 ? -7.492 -2.084 7.486 1.00 95.75 97 VAL A C 1
ATOM 766 O O . VAL A 1 97 ? -6.524 -1.334 7.616 1.00 95.75 97 VAL A O 1
ATOM 769 N N . VAL A 1 98 ? -7.566 -2.988 6.510 1.00 97.69 98 VAL A N 1
ATOM 770 C CA . VAL A 1 98 ? -6.510 -3.182 5.513 1.00 97.69 98 VAL A CA 1
ATOM 771 C C . VAL A 1 98 ? -7.002 -2.848 4.104 1.00 97.69 98 VAL A C 1
ATOM 773 O O . VAL A 1 98 ? -7.895 -3.505 3.566 1.00 97.69 98 VAL A O 1
ATOM 776 N N . ASP A 1 99 ? -6.368 -1.861 3.465 1.00 97.94 99 ASP A N 1
ATOM 777 C CA . ASP A 1 99 ? -6.522 -1.600 2.031 1.00 97.94 99 ASP A CA 1
ATOM 778 C C . ASP A 1 99 ? -5.648 -2.576 1.225 1.00 97.94 99 ASP A C 1
ATOM 780 O O . ASP A 1 99 ? -4.427 -2.446 1.104 1.00 97.94 99 ASP A O 1
ATOM 784 N N . ALA A 1 100 ? -6.301 -3.573 0.645 1.00 97.50 100 ALA A N 1
ATOM 785 C CA . ALA A 1 100 ? -5.734 -4.607 -0.203 1.00 97.50 100 ALA A CA 1
ATOM 786 C C . ALA A 1 100 ? -5.868 -4.298 -1.704 1.00 97.50 100 ALA A C 1
ATOM 788 O O . ALA A 1 100 ? -5.639 -5.179 -2.537 1.00 97.50 100 ALA A O 1
ATOM 789 N N . SER A 1 101 ? -6.188 -3.059 -2.092 1.00 95.62 101 SER A N 1
ATOM 790 C CA . SER A 1 101 ? -6.383 -2.673 -3.497 1.00 95.62 101 SER A CA 1
ATOM 791 C C . SER A 1 101 ? -5.177 -2.944 -4.396 1.00 95.62 101 SER A C 1
ATOM 793 O O . SER A 1 101 ? -5.337 -3.152 -5.596 1.00 95.62 101 SER A O 1
ATOM 795 N N . GLN A 1 102 ? -3.963 -2.892 -3.848 1.00 95.88 102 GLN A N 1
ATOM 796 C CA . GLN A 1 102 ? -2.743 -3.267 -4.566 1.00 95.88 102 GLN A CA 1
ATOM 797 C C . GLN A 1 102 ? -2.256 -4.674 -4.208 1.00 95.88 102 GLN A C 1
ATOM 799 O O . GLN A 1 102 ? -1.235 -5.075 -4.744 1.00 95.88 102 GLN A O 1
ATOM 804 N N . ALA A 1 103 ? -2.936 -5.406 -3.321 1.00 95.81 103 ALA A N 1
ATOM 805 C CA . ALA A 1 103 ? -2.520 -6.716 -2.822 1.00 95.81 103 ALA A CA 1
ATOM 806 C C . ALA A 1 103 ? -3.311 -7.884 -3.431 1.00 95.81 103 ALA A C 1
ATOM 808 O O . ALA A 1 103 ? -2.717 -8.920 -3.720 1.00 95.81 103 ALA A O 1
ATOM 809 N N . PHE A 1 104 ? -4.618 -7.740 -3.674 1.00 94.50 104 PHE A N 1
ATOM 810 C CA . PHE A 1 104 ? -5.434 -8.814 -4.259 1.00 94.50 104 PHE A CA 1
ATOM 811 C C . PHE A 1 104 ? -4.971 -9.191 -5.664 1.00 94.50 104 PHE A C 1
ATOM 813 O O . PHE A 1 104 ? -4.872 -8.326 -6.523 1.00 94.50 104 PHE A O 1
ATOM 820 N N . GLY A 1 105 ? -4.668 -10.473 -5.902 1.00 90.81 105 GLY A N 1
ATOM 821 C CA . GLY A 1 105 ? -4.046 -10.951 -7.150 1.00 90.81 105 GLY A CA 1
ATOM 822 C C . GLY A 1 105 ? -2.588 -10.503 -7.328 1.00 90.81 105 GLY A C 1
ATOM 823 O O . GLY A 1 105 ? -1.910 -10.905 -8.278 1.00 90.81 105 GLY A O 1
ATOM 824 N N . HIS A 1 106 ? -2.090 -9.668 -6.413 1.00 91.50 106 HIS A N 1
ATOM 825 C CA . HIS A 1 106 ? -0.709 -9.237 -6.378 1.00 91.50 106 HIS A CA 1
ATOM 826 C C . HIS A 1 106 ? 0.123 -10.143 -5.494 1.00 91.50 106 HIS A C 1
ATOM 828 O O . HIS A 1 106 ? 1.112 -10.646 -5.974 1.00 91.50 106 HIS A O 1
ATOM 834 N N . ILE A 1 107 ? -0.243 -10.359 -4.238 1.00 91.44 107 ILE A N 1
ATOM 835 C CA . ILE A 1 107 ? 0.489 -11.225 -3.310 1.00 91.44 107 ILE A CA 1
ATOM 836 C C . ILE A 1 107 ? -0.465 -12.247 -2.702 1.00 91.44 107 ILE A C 1
ATOM 838 O O . ILE A 1 107 ? -1.684 -12.103 -2.784 1.00 91.44 107 ILE A O 1
ATOM 842 N N . VAL A 1 108 ? 0.091 -13.266 -2.053 1.00 90.12 108 VAL A N 1
ATOM 843 C CA . VAL A 1 108 ? -0.696 -14.182 -1.227 1.00 90.12 108 VAL A CA 1
ATOM 844 C C . VAL A 1 108 ? -1.200 -13.424 0.009 1.00 90.12 108 VAL A C 1
ATOM 846 O O . VAL A 1 108 ? -0.409 -12.840 0.748 1.00 90.12 108 VAL A O 1
ATOM 849 N N . THR A 1 109 ? -2.518 -13.413 0.223 1.00 92.50 109 THR A N 1
ATOM 850 C CA . THR A 1 109 ? -3.168 -12.661 1.316 1.00 92.50 109 THR A CA 1
ATOM 851 C C . THR A 1 109 ? -3.754 -13.549 2.414 1.00 92.50 109 THR A C 1
ATOM 853 O O . THR A 1 109 ? -4.234 -13.042 3.430 1.00 92.50 109 THR A O 1
ATOM 856 N N . ASN A 1 110 ? -3.741 -14.874 2.242 1.00 89.94 110 ASN A N 1
ATOM 857 C CA . ASN A 1 110 ? -4.357 -15.813 3.186 1.00 89.94 110 ASN A CA 1
ATOM 858 C C . ASN A 1 110 ? -3.691 -15.801 4.574 1.00 89.94 110 ASN A C 1
ATOM 860 O O . ASN A 1 110 ? -4.368 -16.070 5.560 1.00 89.94 110 ASN A O 1
ATOM 864 N N . SER A 1 111 ? -2.414 -15.422 4.664 1.00 91.06 111 SER A N 1
ATOM 865 C CA . SER A 1 111 ? -1.647 -15.374 5.912 1.00 91.06 111 SER A CA 1
ATOM 866 C C . SER A 1 111 ? -2.069 -14.258 6.867 1.00 91.06 111 SER A C 1
ATOM 868 O O . SER A 1 111 ? -1.674 -14.291 8.027 1.00 91.06 111 SER A O 1
ATOM 870 N N . TRP A 1 112 ? -2.853 -13.277 6.408 1.00 94.31 112 TRP A N 1
ATOM 871 C CA . TRP A 1 112 ? -3.200 -12.106 7.222 1.00 94.31 112 TRP A CA 1
ATOM 872 C C . TRP A 1 112 ? -4.631 -11.595 7.045 1.00 94.31 112 TRP A C 1
ATOM 874 O O . TRP A 1 112 ? -5.172 -10.984 7.959 1.00 94.31 112 TRP A O 1
ATOM 884 N N . SER A 1 113 ? -5.283 -11.852 5.909 1.00 93.00 113 SER A N 1
ATOM 885 C CA . SER A 1 113 ? -6.634 -11.321 5.635 1.00 93.00 113 SER A CA 1
ATOM 886 C C . SER A 1 113 ? -7.698 -11.777 6.637 1.00 93.00 113 SER A C 1
ATOM 888 O O . SER A 1 113 ? -8.650 -11.049 6.883 1.00 93.00 113 SER A O 1
ATOM 890 N N . HIS A 1 114 ? -7.523 -12.954 7.241 1.00 91.44 114 HIS A N 1
ATOM 891 C CA . HIS A 1 114 ? -8.413 -13.488 8.272 1.00 91.44 114 HIS A CA 1
ATOM 892 C C . HIS A 1 114 ? -8.151 -12.910 9.675 1.00 91.44 114 HIS A C 1
ATOM 894 O O . HIS A 1 114 ? -8.929 -13.172 10.589 1.00 91.44 114 HIS A O 1
ATOM 900 N N . LEU A 1 115 ? -7.051 -12.173 9.860 1.00 92.94 115 LEU A N 1
ATOM 901 C CA . LEU A 1 115 ? -6.688 -11.538 11.128 1.00 92.94 115 LEU A CA 1
ATOM 902 C C . LEU A 1 115 ? -7.222 -10.107 11.223 1.00 92.94 115 LEU A C 1
ATOM 904 O O . LEU A 1 115 ? -7.501 -9.648 12.325 1.00 92.94 115 LEU A O 1
ATOM 908 N N . ALA A 1 116 ? -7.370 -9.421 10.086 1.00 93.94 116 ALA A N 1
ATOM 909 C CA . ALA A 1 116 ? -7.917 -8.071 10.031 1.00 93.94 116 ALA A CA 1
ATOM 910 C C . ALA A 1 116 ? -9.433 -8.072 10.267 1.00 93.94 116 ALA A C 1
ATOM 912 O O . ALA A 1 116 ? -10.139 -8.947 9.760 1.00 93.94 116 ALA A O 1
ATOM 913 N N . ASP A 1 117 ? -9.949 -7.054 10.957 1.00 91.88 117 ASP A N 1
ATOM 914 C CA . ASP A 1 117 ? -11.392 -6.903 11.164 1.00 91.88 117 ASP A CA 1
ATOM 915 C C . ASP A 1 117 ? -12.102 -6.594 9.844 1.00 91.88 117 ASP A C 1
ATOM 917 O O . ASP A 1 117 ? -13.144 -7.187 9.551 1.00 91.88 117 ASP A O 1
ATOM 921 N N . PHE A 1 118 ? -11.503 -5.729 9.018 1.00 93.12 118 PHE A N 1
ATOM 922 C CA . PHE A 1 118 ? -11.965 -5.434 7.666 1.00 93.12 118 PHE A CA 1
ATOM 923 C C . PHE A 1 118 ? -10.811 -5.373 6.667 1.00 93.12 118 PHE A C 1
ATOM 925 O O . PHE A 1 118 ? -9.816 -4.684 6.872 1.00 93.12 118 PHE A O 1
ATOM 932 N N . THR A 1 119 ? -10.960 -6.046 5.532 1.00 95.38 119 THR A N 1
ATOM 933 C CA . THR A 1 119 ? -10.042 -5.929 4.393 1.00 95.38 119 THR A CA 1
ATOM 934 C C . THR A 1 119 ? -10.838 -5.587 3.148 1.00 95.38 119 THR A C 1
ATOM 936 O O . THR A 1 119 ? -11.823 -6.259 2.860 1.00 95.38 119 THR A O 1
ATOM 939 N N . PHE A 1 120 ? -10.409 -4.602 2.364 1.00 96.06 120 PHE A N 1
ATOM 940 C CA . PHE A 1 120 ? -11.109 -4.229 1.132 1.00 96.06 120 PHE A CA 1
ATOM 941 C C . PHE A 1 120 ? -10.158 -3.954 -0.025 1.00 96.06 120 PHE A C 1
ATOM 943 O O . PHE A 1 120 ? -8.974 -3.708 0.170 1.00 96.06 120 PHE A O 1
ATOM 950 N N . GLY A 1 121 ? -10.667 -3.992 -1.253 1.00 95.88 121 GLY A N 1
ATOM 951 C CA . GLY A 1 121 ? -9.859 -3.661 -2.419 1.00 95.88 121 GLY A CA 1
ATOM 952 C C . GLY A 1 121 ? -10.581 -3.813 -3.749 1.00 95.88 121 GLY A C 1
ATOM 953 O O . GLY A 1 121 ? -11.598 -4.497 -3.865 1.00 95.88 121 GLY A O 1
ATOM 954 N N . GLY A 1 122 ? -10.034 -3.158 -4.772 1.00 94.25 122 GLY A N 1
ATOM 955 C CA . GLY A 1 122 ? -10.532 -3.232 -6.146 1.00 94.25 122 GLY A CA 1
ATOM 956 C C . GLY A 1 122 ? -10.058 -4.473 -6.912 1.00 94.25 122 GLY A C 1
ATOM 957 O O . GLY A 1 122 ? -8.877 -4.811 -6.888 1.00 94.25 122 GLY A O 1
ATOM 958 N N . MET A 1 123 ? -10.956 -5.087 -7.684 1.00 95.00 123 MET A N 1
ATOM 959 C CA . MET A 1 123 ? -10.695 -6.279 -8.509 1.00 95.00 123 MET A CA 1
ATOM 960 C C . MET A 1 123 ? -10.192 -5.966 -9.925 1.00 95.00 123 MET A C 1
ATOM 962 O O . MET A 1 123 ? -9.669 -6.826 -10.629 1.00 95.00 123 MET A O 1
ATOM 966 N N . HIS A 1 124 ? -10.279 -4.711 -10.355 1.00 92.25 124 HIS A N 1
ATOM 967 C CA . HIS A 1 124 ? -9.881 -4.272 -11.698 1.00 92.25 124 HIS A CA 1
ATOM 968 C C . HIS A 1 124 ? -8.368 -4.015 -11.854 1.00 92.25 124 HIS A C 1
ATOM 970 O O . HIS A 1 124 ? -7.930 -3.550 -12.902 1.00 92.25 124 HIS A O 1
ATOM 976 N N . LYS A 1 125 ? -7.569 -4.277 -10.811 1.00 92.12 125 LYS A N 1
ATOM 977 C CA . LYS A 1 125 ? -6.109 -4.092 -10.810 1.00 92.12 125 LYS A CA 1
ATOM 978 C C . LYS A 1 125 ? -5.408 -5.428 -11.061 1.00 92.12 125 LYS A C 1
ATOM 980 O O . LYS A 1 125 ? -5.501 -5.988 -12.147 1.00 92.12 125 LYS A O 1
ATOM 985 N N . TRP A 1 126 ? -4.745 -5.965 -10.042 1.00 92.75 126 TRP A N 1
ATOM 986 C CA . TRP A 1 126 ? -3.952 -7.188 -10.131 1.00 92.75 126 TRP A CA 1
ATOM 987 C C . TRP A 1 126 ? -4.798 -8.456 -10.243 1.00 92.75 126 TRP A C 1
ATOM 989 O O . TRP A 1 126 ? -4.321 -9.440 -10.801 1.00 92.75 126 TRP A O 1
ATOM 999 N N . VAL A 1 127 ? -6.061 -8.413 -9.802 1.00 92.00 127 VAL A N 1
ATOM 1000 C CA . VAL A 1 127 ? -7.024 -9.487 -10.086 1.00 92.00 127 VAL A CA 1
ATOM 1001 C C . VAL A 1 127 ? -7.420 -9.514 -11.562 1.00 92.00 127 VAL A C 1
ATOM 1003 O O . VAL A 1 127 ? -7.722 -10.577 -12.078 1.00 92.00 127 VAL A O 1
ATOM 1006 N N . ARG A 1 128 ? -7.329 -8.382 -12.275 1.00 92.50 128 ARG A N 1
ATOM 1007 C CA . ARG A 1 128 ? -7.650 -8.255 -13.706 1.00 92.50 128 ARG A CA 1
ATOM 1008 C C . ARG A 1 128 ? -9.105 -8.590 -14.043 1.00 92.50 128 ARG A C 1
ATOM 1010 O O . ARG A 1 128 ? -9.386 -9.099 -15.119 1.00 92.50 128 ARG A O 1
ATOM 1017 N N . ALA A 1 129 ? -10.045 -8.218 -13.178 1.00 91.81 129 ALA A N 1
ATOM 1018 C CA . ALA A 1 129 ? -11.479 -8.360 -13.444 1.00 91.81 129 ALA A CA 1
ATOM 1019 C C . ALA A 1 129 ? -12.017 -7.434 -14.554 1.00 91.81 129 ALA A C 1
ATOM 1021 O O . ALA A 1 129 ? -13.209 -7.486 -14.845 1.00 91.81 129 ALA A O 1
ATOM 1022 N N . TYR A 1 130 ? -11.161 -6.601 -15.166 1.00 89.44 130 TYR A N 1
ATOM 1023 C CA . TYR A 1 130 ? -11.434 -5.616 -16.228 1.00 89.44 130 TYR A CA 1
ATOM 1024 C C . TYR A 1 130 ? -12.417 -4.495 -15.856 1.00 89.44 130 TYR A C 1
ATOM 1026 O O . TYR A 1 130 ? -12.099 -3.320 -16.025 1.00 89.44 130 TYR A O 1
ATOM 1034 N N . LEU A 1 131 ? -13.587 -4.838 -15.325 1.00 92.50 131 LEU A N 1
ATOM 1035 C CA . LEU A 1 131 ? -14.599 -3.903 -14.862 1.00 92.50 131 LEU A CA 1
ATOM 1036 C C . LEU A 1 131 ? -14.352 -3.500 -13.400 1.00 92.50 131 LEU A C 1
ATOM 1038 O O . LEU A 1 131 ? -13.965 -4.345 -12.585 1.00 92.50 131 LEU A O 1
ATOM 1042 N N . PRO A 1 132 ? -14.591 -2.227 -13.034 1.00 91.25 132 PRO A N 1
ATOM 1043 C CA . PRO A 1 132 ? -14.483 -1.782 -11.653 1.00 91.25 132 PRO A CA 1
ATOM 1044 C C . PRO A 1 132 ? -15.461 -2.526 -10.737 1.00 91.25 132 PRO A C 1
ATOM 1046 O O . PRO A 1 132 ? -16.674 -2.380 -10.841 1.00 91.25 132 PRO A O 1
ATOM 1049 N N . LEU A 1 133 ? -14.906 -3.292 -9.803 1.00 92.69 133 LEU A N 1
ATOM 1050 C CA . LEU A 1 133 ? -15.597 -3.832 -8.638 1.00 92.69 133 LEU A CA 1
ATOM 1051 C C . LEU A 1 133 ? -14.686 -3.646 -7.429 1.00 92.69 133 LEU A C 1
ATOM 1053 O O . LEU A 1 133 ? -13.489 -3.929 -7.522 1.00 92.69 133 LEU A O 1
ATOM 1057 N N . ALA A 1 134 ? -15.236 -3.174 -6.316 1.00 92.69 134 ALA A N 1
ATOM 1058 C CA . ALA A 1 134 ? -14.586 -3.230 -5.015 1.00 92.69 134 ALA A CA 1
ATOM 1059 C C . ALA A 1 134 ? -15.264 -4.316 -4.182 1.00 92.69 134 ALA A C 1
ATOM 1061 O O . ALA A 1 134 ? -16.481 -4.478 -4.252 1.00 92.69 134 ALA A O 1
ATOM 1062 N N . VAL A 1 135 ? -14.479 -5.051 -3.403 1.00 92.19 135 VAL A N 1
ATOM 1063 C CA . VAL A 1 135 ? -15.010 -5.999 -2.421 1.00 92.19 135 VAL A CA 1
ATOM 1064 C C . VAL A 1 135 ? -14.459 -5.661 -1.046 1.00 92.19 135 VAL A C 1
ATOM 1066 O O . VAL A 1 135 ? -13.365 -5.102 -0.934 1.00 92.19 135 VAL A O 1
ATOM 1069 N N . GLY A 1 136 ? -15.203 -6.050 -0.018 1.00 91.81 136 GLY A N 1
ATOM 1070 C CA . GLY A 1 136 ? -14.777 -6.015 1.372 1.00 91.81 136 GLY A CA 1
ATOM 1071 C C . GLY A 1 136 ? -15.038 -7.361 2.036 1.00 91.81 136 GLY A C 1
ATOM 1072 O O . GLY A 1 136 ? -16.031 -8.023 1.737 1.00 91.81 136 GLY A O 1
ATOM 1073 N N . PHE A 1 137 ? -14.149 -7.753 2.937 1.00 88.94 137 PHE A N 1
ATOM 1074 C CA . PHE A 1 137 ? -14.247 -8.951 3.754 1.00 88.94 137 PHE A CA 1
ATOM 1075 C C . PHE A 1 137 ? -14.153 -8.544 5.217 1.00 88.94 137 PHE A C 1
ATOM 1077 O O . PHE A 1 137 ? -13.279 -7.761 5.586 1.00 88.94 137 PHE A O 1
ATOM 1084 N N . THR A 1 138 ? -15.039 -9.089 6.041 1.00 87.62 138 THR A N 1
ATOM 1085 C CA . THR A 1 138 ? -14.946 -8.986 7.498 1.00 87.62 138 THR A CA 1
ATOM 1086 C C . THR A 1 138 ? -14.363 -10.269 8.066 1.00 87.62 138 THR A C 1
ATOM 1088 O O . THR A 1 138 ? -14.562 -11.346 7.492 1.00 87.62 138 THR A O 1
ATOM 1091 N N . LYS A 1 139 ? -13.724 -10.179 9.230 1.00 83.19 139 LYS A N 1
ATOM 1092 C CA . LYS A 1 139 ? -13.297 -11.350 9.998 1.00 83.19 139 LYS A CA 1
ATOM 1093 C C . LYS A 1 139 ? -14.453 -12.338 10.230 1.00 83.19 139 LYS A C 1
ATOM 1095 O O . LYS A 1 139 ? -15.605 -11.937 10.403 1.00 83.19 139 LYS A O 1
ATOM 1100 N N . HIS A 1 140 ? -14.147 -13.640 10.208 1.00 67.25 140 HIS A N 1
ATOM 1101 C CA . HIS A 1 140 ? -15.139 -14.727 10.257 1.00 67.25 140 HIS A CA 1
ATOM 1102 C C . HIS A 1 140 ? -15.953 -14.765 11.562 1.00 67.25 140 HIS A C 1
ATOM 1104 O O . HIS A 1 140 ? -17.102 -15.201 11.553 1.00 67.25 140 HIS A O 1
ATOM 1110 N N . ASP A 1 141 ? -15.390 -14.307 12.683 1.00 70.50 141 ASP A N 1
ATOM 1111 C CA . ASP A 1 141 ? -16.131 -14.199 13.945 1.00 70.50 141 ASP A CA 1
ATOM 1112 C C . ASP A 1 141 ? -17.207 -13.100 13.901 1.00 70.50 141 ASP A C 1
ATOM 1114 O O . ASP A 1 141 ? -18.139 -13.155 14.700 1.00 70.50 141 ASP A O 1
ATOM 1118 N N . GLY A 1 142 ? -17.130 -12.169 12.935 1.00 54.53 142 GLY A N 1
ATOM 1119 C CA . GLY A 1 142 ? -18.202 -11.287 12.459 1.00 54.53 142 GLY A CA 1
ATOM 1120 C C . GLY A 1 142 ? -18.849 -10.382 13.509 1.00 54.53 142 GLY A C 1
ATOM 1121 O O . GLY A 1 142 ? -19.783 -9.648 13.187 1.00 54.53 142 GLY A O 1
ATOM 1122 N N . SER A 1 143 ? -18.389 -10.444 14.755 1.00 53.75 143 SER A N 1
ATOM 1123 C CA . SER A 1 143 ? -19.142 -10.020 15.930 1.00 53.75 143 SER A CA 1
ATOM 1124 C C . SER A 1 143 ? -18.967 -8.540 16.246 1.00 53.75 143 SER A C 1
ATOM 1126 O O . SER A 1 143 ? -19.870 -7.961 16.846 1.00 53.75 143 SER A O 1
ATOM 1128 N N . SER A 1 144 ? -17.878 -7.905 15.796 1.00 57.56 144 SER A N 1
ATOM 1129 C CA . SER A 1 144 ? -17.614 -6.479 16.040 1.00 57.56 144 SER A CA 1
ATOM 1130 C C . SER A 1 144 ? -18.147 -5.571 14.927 1.00 57.56 144 SER A C 1
ATOM 1132 O O . SER A 1 144 ? -18.828 -4.593 15.217 1.00 57.56 144 SER A O 1
ATOM 1134 N N . ILE A 1 145 ? -17.898 -5.883 13.649 1.00 62.19 145 ILE A N 1
ATOM 1135 C CA . ILE A 1 145 ? -18.253 -4.982 12.535 1.00 62.19 145 ILE A CA 1
ATOM 1136 C C . ILE A 1 145 ? -19.730 -5.084 12.149 1.00 62.19 145 ILE A C 1
ATOM 1138 O O . ILE A 1 145 ? -20.384 -4.064 11.964 1.00 62.19 145 ILE A O 1
ATOM 1142 N N . ARG A 1 146 ? -20.311 -6.290 12.060 1.00 57.72 146 ARG A N 1
ATOM 1143 C CA . ARG A 1 146 ? -21.732 -6.420 11.668 1.00 57.72 146 ARG A CA 1
ATOM 1144 C C . ARG A 1 146 ? -22.691 -5.790 12.674 1.00 57.72 146 ARG A C 1
ATOM 1146 O O . ARG A 1 146 ? -23.783 -5.395 12.289 1.00 57.72 146 ARG A O 1
ATOM 1153 N N . THR A 1 147 ? -22.303 -5.738 13.945 1.00 56.50 147 THR A N 1
ATOM 1154 C CA . THR A 1 147 ? -23.107 -5.156 15.026 1.00 56.50 147 THR A CA 1
ATOM 1155 C C . THR A 1 147 ? -22.900 -3.648 15.172 1.00 56.50 147 THR A C 1
ATOM 1157 O O . THR A 1 147 ? -23.747 -2.987 15.765 1.00 56.50 147 THR A O 1
ATOM 1160 N N . SER A 1 148 ? -21.803 -3.102 14.631 1.00 64.94 148 SER A N 1
ATOM 1161 C CA . SER A 1 148 ? -21.455 -1.676 14.715 1.00 64.94 148 SER A CA 1
ATOM 1162 C C . SER A 1 148 ? -21.692 -0.895 13.425 1.00 64.94 148 SER A C 1
ATOM 1164 O O . SER A 1 148 ? -21.801 0.329 13.486 1.00 64.94 148 SER A O 1
ATOM 1166 N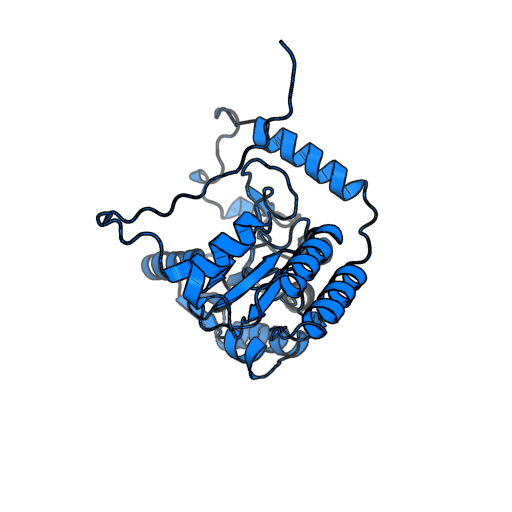 N . LEU A 1 149 ? -21.811 -1.564 12.272 1.00 64.88 149 LEU A N 1
ATOM 1167 C CA . LEU A 1 149 ? -22.229 -0.915 11.034 1.00 64.88 149 LEU A CA 1
ATOM 1168 C C . LEU A 1 149 ? -23.669 -0.404 11.189 1.00 64.88 149 LEU A C 1
ATOM 1170 O O . LEU A 1 149 ? -24.570 -1.204 11.466 1.00 64.88 149 LEU A O 1
ATOM 1174 N N . PRO A 1 150 ? -23.914 0.905 10.998 1.00 64.81 150 PRO A N 1
ATOM 1175 C CA . PRO A 1 150 ? -25.268 1.432 11.007 1.00 64.81 150 PRO A CA 1
ATOM 1176 C C . PRO A 1 150 ? -26.117 0.708 9.954 1.00 64.81 150 PRO A C 1
ATOM 1178 O O . PRO A 1 150 ? -25.632 0.390 8.868 1.00 64.81 150 PRO A O 1
ATOM 1181 N N . ALA A 1 151 ? -27.387 0.435 10.265 1.00 63.69 151 ALA A N 1
ATOM 1182 C CA . ALA A 1 151 ? -28.272 -0.355 9.400 1.00 63.69 151 ALA A CA 1
ATOM 1183 C C . ALA A 1 151 ? -28.421 0.226 7.977 1.00 63.69 151 ALA A C 1
ATOM 1185 O O . ALA A 1 151 ? -28.679 -0.514 7.039 1.00 63.69 151 ALA A O 1
ATOM 1186 N N . GLU A 1 152 ? -28.205 1.529 7.807 1.00 63.06 152 GLU A N 1
ATOM 1187 C CA . GLU A 1 152 ? -28.138 2.232 6.516 1.00 63.06 152 GLU A CA 1
ATOM 1188 C C . GLU A 1 152 ? -26.957 1.803 5.619 1.00 63.06 152 GLU A C 1
ATOM 1190 O O . GLU A 1 152 ? -27.064 1.886 4.398 1.00 63.06 152 GLU A O 1
ATOM 1195 N N . PHE A 1 153 ? -25.862 1.291 6.195 1.00 60.16 153 PHE A N 1
ATOM 1196 C CA . PHE A 1 153 ? -24.712 0.728 5.468 1.00 60.16 153 PHE A CA 1
ATOM 1197 C C . PHE A 1 153 ? -24.837 -0.773 5.201 1.00 60.16 153 PHE A C 1
ATOM 1199 O O . PHE A 1 153 ? -23.984 -1.352 4.526 1.00 60.16 153 PHE A O 1
ATOM 1206 N N . LEU A 1 154 ? -25.881 -1.415 5.725 1.00 59.75 154 LEU A N 1
ATOM 1207 C CA . LEU A 1 154 ? -26.294 -2.749 5.322 1.00 59.75 154 LEU A CA 1
ATOM 1208 C C . LEU A 1 154 ? -27.454 -2.557 4.345 1.00 59.75 154 LEU A C 1
ATOM 1210 O O . LEU A 1 154 ? -28.600 -2.490 4.794 1.00 59.75 154 LEU A O 1
ATOM 1214 N N . PRO A 1 155 ? -27.196 -2.431 3.025 1.00 54.59 155 PRO A N 1
ATOM 1215 C CA . PRO A 1 155 ? -28.273 -2.264 2.073 1.00 54.59 155 PRO A CA 1
ATOM 1216 C C . PRO A 1 155 ? -29.332 -3.330 2.323 1.00 54.59 155 PRO A C 1
ATOM 1218 O O . PRO A 1 155 ? -29.020 -4.494 2.603 1.00 54.59 155 PRO A O 1
ATOM 1221 N N . ASN A 1 156 ? -30.598 -2.954 2.176 1.00 54.84 156 ASN A N 1
ATOM 1222 C CA . ASN A 1 156 ? -31.651 -3.928 1.942 1.00 54.84 156 ASN A CA 1
ATOM 1223 C C . ASN A 1 156 ? -31.379 -4.554 0.559 1.00 54.84 156 ASN A C 1
ATOM 1225 O O . ASN A 1 156 ? -32.061 -4.262 -0.419 1.00 54.84 156 ASN A O 1
ATOM 1229 N N . TYR A 1 157 ? -30.364 -5.427 0.477 1.00 54.44 157 TYR A N 1
ATOM 1230 C CA . TYR A 1 157 ? -29.850 -6.089 -0.731 1.00 54.44 157 TYR A CA 1
ATOM 1231 C C . TYR A 1 157 ? -30.930 -6.859 -1.499 1.00 54.44 157 TYR A C 1
ATOM 1233 O O . TYR A 1 157 ? -30.696 -7.331 -2.605 1.00 54.44 157 TYR A O 1
ATOM 1241 N N . ARG A 1 158 ? -32.121 -7.007 -0.914 1.00 55.47 158 ARG A N 1
ATOM 1242 C CA . ARG A 1 158 ? -33.277 -7.618 -1.558 1.00 55.47 158 ARG A CA 1
ATOM 1243 C C . ARG A 1 158 ? -33.901 -6.748 -2.656 1.00 55.47 158 ARG A C 1
ATOM 1245 O O . ARG A 1 158 ? -34.609 -7.316 -3.477 1.00 55.47 158 ARG A O 1
ATOM 1252 N N . ASN A 1 159 ? -33.639 -5.434 -2.704 1.00 63.41 159 ASN A N 1
ATOM 1253 C CA . ASN A 1 159 ? -34.407 -4.515 -3.561 1.00 63.41 159 ASN A CA 1
ATOM 1254 C C . ASN A 1 159 ? -33.588 -3.676 -4.561 1.00 63.41 159 ASN A C 1
ATOM 1256 O O . ASN A 1 159 ? -34.191 -2.941 -5.340 1.00 63.41 159 ASN A O 1
ATOM 1260 N N . GLU A 1 160 ? -32.256 -3.764 -4.577 1.00 73.12 160 GLU A N 1
ATOM 1261 C CA . GLU A 1 160 ? -31.434 -3.002 -5.529 1.00 73.12 160 GLU A CA 1
ATOM 1262 C C . GLU A 1 160 ? -30.968 -3.862 -6.709 1.00 73.12 160 GLU A C 1
ATOM 1264 O O . GLU A 1 160 ? -30.449 -4.968 -6.541 1.00 73.12 160 GLU A O 1
ATOM 1269 N N . THR A 1 161 ? -31.118 -3.331 -7.926 1.00 80.88 161 THR A N 1
ATOM 1270 C CA . THR A 1 161 ? -30.556 -3.938 -9.136 1.00 80.88 161 THR A CA 1
ATOM 1271 C C . THR A 1 161 ? -29.036 -3.815 -9.099 1.00 80.88 161 THR A C 1
ATOM 1273 O O . THR A 1 161 ? -28.477 -2.764 -9.410 1.00 80.88 161 THR A O 1
ATOM 1276 N N . MET A 1 162 ? -28.350 -4.899 -8.743 1.00 79.75 162 MET A N 1
ATOM 1277 C CA . MET A 1 162 ? -26.893 -4.957 -8.831 1.00 79.75 162 MET A CA 1
ATOM 1278 C C . MET A 1 162 ? -26.438 -5.150 -10.280 1.00 79.75 162 MET A C 1
ATOM 1280 O O . MET A 1 162 ? -26.999 -5.952 -11.030 1.00 79.75 162 MET A O 1
ATOM 1284 N N . ASN A 1 163 ? -25.370 -4.455 -10.676 1.00 84.50 163 ASN A N 1
ATOM 1285 C CA . ASN A 1 163 ? -24.709 -4.740 -11.944 1.00 84.50 163 ASN A CA 1
ATOM 1286 C C . ASN A 1 163 ? -23.969 -6.082 -11.829 1.00 84.50 163 ASN A C 1
ATOM 1288 O O . ASN A 1 163 ? -22.945 -6.179 -11.154 1.00 84.50 163 ASN A O 1
ATOM 1292 N N . PHE A 1 164 ? -24.482 -7.120 -12.491 1.00 89.69 164 PHE A N 1
ATOM 1293 C CA . PHE A 1 164 ? -23.875 -8.454 -12.480 1.00 89.69 164 PHE A CA 1
ATOM 1294 C C . PHE A 1 164 ? -22.604 -8.552 -13.328 1.00 89.69 164 PHE A C 1
ATOM 1296 O O . PHE A 1 164 ? -21.793 -9.446 -13.096 1.00 89.69 164 PHE A O 1
ATOM 1303 N N . SER A 1 165 ? -22.391 -7.646 -14.287 1.00 94.25 165 SER A N 1
ATOM 1304 C CA . SER A 1 165 ? -21.257 -7.756 -15.216 1.00 94.25 165 SER A CA 1
ATOM 1305 C C . SER A 1 165 ? -19.905 -7.726 -14.485 1.00 94.25 165 SER A C 1
ATOM 1307 O O . SER A 1 165 ? -19.115 -8.643 -14.703 1.00 94.25 165 SER A O 1
ATOM 1309 N N . PRO A 1 166 ? -19.640 -6.779 -13.556 1.00 92.69 166 PRO A N 1
ATOM 1310 C CA . PRO A 1 166 ? -18.417 -6.795 -12.754 1.00 92.69 166 PRO A CA 1
ATOM 1311 C C . PRO A 1 166 ? -18.264 -8.035 -11.863 1.00 92.69 166 PRO A C 1
ATOM 1313 O O . PRO A 1 166 ? -17.137 -8.456 -11.610 1.00 92.69 166 PRO A O 1
ATOM 1316 N N . LEU A 1 167 ? -19.364 -8.642 -11.397 1.00 91.38 167 LEU A N 1
ATOM 1317 C CA . LEU A 1 167 ? -19.312 -9.891 -10.625 1.00 91.38 167 LEU A CA 1
ATOM 1318 C C . LEU A 1 167 ? -18.846 -11.054 -11.506 1.00 91.38 167 LEU A C 1
ATOM 1320 O O . LEU A 1 167 ? -17.913 -11.764 -11.139 1.00 91.38 167 LEU A O 1
ATOM 1324 N N . ILE A 1 168 ? -19.439 -11.206 -12.693 1.00 94.06 168 ILE A N 1
ATOM 1325 C CA . ILE A 1 168 ? -19.098 -12.273 -13.643 1.00 94.06 168 ILE A CA 1
ATOM 1326 C C . ILE A 1 168 ? -17.636 -12.160 -14.086 1.00 94.06 168 ILE A C 1
ATOM 1328 O O . ILE A 1 168 ? -16.902 -13.149 -14.047 1.00 94.06 168 ILE A O 1
ATOM 1332 N N . THR A 1 169 ? -17.181 -10.961 -14.466 1.00 95.25 169 THR A N 1
ATOM 1333 C CA . THR A 1 169 ? -15.788 -10.771 -14.896 1.00 95.25 169 THR A CA 1
ATOM 1334 C C . THR A 1 169 ? -14.802 -10.987 -13.748 1.00 95.25 169 THR A C 1
ATOM 1336 O O . THR A 1 169 ? -13.720 -11.529 -13.970 1.00 95.25 169 THR A O 1
ATOM 1339 N N . THR A 1 170 ? -15.183 -10.647 -12.511 1.00 94.44 170 THR A N 1
ATOM 1340 C CA . THR A 1 170 ? -14.384 -10.956 -11.315 1.00 94.44 170 THR A CA 1
ATOM 1341 C C . THR A 1 170 ? -14.283 -12.461 -11.080 1.00 94.44 170 THR A C 1
ATOM 1343 O O . THR A 1 170 ? -13.183 -12.956 -10.855 1.00 94.44 170 THR A O 1
ATOM 1346 N N . CYS A 1 171 ? -15.382 -13.213 -11.184 1.00 93.69 171 CYS A N 1
ATOM 1347 C CA . CYS A 1 171 ? -15.362 -14.674 -11.051 1.00 93.69 171 CYS A CA 1
ATOM 1348 C C . CYS A 1 171 ? -14.454 -15.344 -12.094 1.00 93.69 171 CYS A C 1
ATOM 1350 O O . CYS A 1 171 ? -13.671 -16.232 -11.746 1.00 93.69 171 CYS A O 1
ATOM 1352 N N . GLY A 1 172 ? -14.520 -14.899 -13.353 1.00 94.19 172 GLY A N 1
ATOM 1353 C CA . GLY A 1 172 ? -13.623 -15.380 -14.407 1.00 94.19 172 GLY A CA 1
ATOM 1354 C C . GLY A 1 172 ? -12.156 -15.096 -14.080 1.00 94.19 172 GLY A C 1
ATOM 1355 O O . GLY A 1 172 ? -11.324 -15.998 -14.102 1.00 94.19 172 GLY A O 1
ATOM 1356 N N . ALA A 1 173 ? -11.852 -13.866 -13.667 1.00 93.19 173 ALA A N 1
ATOM 1357 C CA . ALA A 1 173 ? -10.491 -13.463 -13.342 1.00 93.19 173 ALA A CA 1
ATOM 1358 C C . ALA A 1 173 ? -9.917 -14.181 -12.102 1.00 93.19 173 ALA A C 1
ATOM 1360 O O . ALA A 1 173 ? -8.741 -14.542 -12.078 1.00 93.19 173 ALA A O 1
ATOM 1361 N N . LEU A 1 174 ? -10.746 -14.455 -11.088 1.00 91.38 174 LEU A N 1
ATOM 1362 C CA . LEU A 1 174 ? -10.358 -15.286 -9.944 1.00 91.38 174 LEU A CA 1
ATOM 1363 C C . LEU A 1 174 ? -10.061 -16.727 -10.371 1.00 91.38 174 LEU A C 1
ATOM 1365 O O . LEU A 1 174 ? -9.068 -17.295 -9.923 1.00 91.38 174 LEU A O 1
ATOM 1369 N N . SER A 1 175 ? -10.869 -17.292 -11.271 1.00 91.50 175 SER A N 1
ATOM 1370 C CA . SER A 1 175 ? -10.636 -18.636 -11.815 1.00 91.50 175 SER A CA 1
ATOM 1371 C C . SER A 1 175 ? -9.297 -18.711 -12.555 1.00 91.50 175 SER A C 1
ATOM 1373 O O . SER A 1 175 ? -8.521 -19.636 -12.324 1.00 91.50 175 SER A O 1
ATOM 1375 N N . ASP A 1 176 ? -8.974 -17.695 -13.362 1.00 89.19 176 ASP A N 1
ATOM 1376 C CA . ASP A 1 176 ? -7.686 -17.584 -14.061 1.00 89.19 176 ASP A CA 1
ATOM 1377 C C . ASP A 1 176 ? -6.487 -17.493 -13.109 1.00 89.19 176 ASP A C 1
ATOM 1379 O O . ASP A 1 176 ? -5.396 -17.960 -13.441 1.00 89.19 176 ASP A O 1
ATOM 1383 N N . ILE A 1 177 ? -6.661 -16.849 -11.952 1.00 86.88 177 ILE A N 1
ATOM 1384 C CA . ILE A 1 177 ? -5.621 -16.739 -10.924 1.00 86.88 177 ILE A CA 1
ATOM 1385 C C . ILE A 1 177 ? -5.453 -18.068 -10.198 1.00 86.88 177 ILE A C 1
ATOM 1387 O O . ILE A 1 177 ? -4.325 -18.517 -10.043 1.00 86.88 177 ILE A O 1
ATOM 1391 N N . CYS A 1 178 ? -6.550 -18.712 -9.795 1.00 84.56 178 CYS A N 1
ATOM 1392 C CA . CYS A 1 178 ? -6.511 -20.004 -9.115 1.00 84.56 178 CYS A CA 1
ATOM 1393 C C . CYS A 1 178 ? -5.960 -21.129 -10.002 1.00 84.56 178 CYS A C 1
ATOM 1395 O O . CYS A 1 178 ? -5.333 -22.047 -9.488 1.00 84.56 178 CYS A O 1
ATOM 1397 N N . ALA A 1 179 ? -6.188 -21.066 -11.317 1.00 83.12 179 ALA A N 1
ATOM 1398 C CA . ALA A 1 179 ? -5.700 -22.061 -12.270 1.00 83.12 179 ALA A CA 1
ATOM 1399 C C . ALA A 1 179 ? -4.208 -21.913 -12.607 1.00 83.12 179 ALA A C 1
ATOM 1401 O O . ALA A 1 179 ? -3.603 -22.838 -13.149 1.00 83.12 179 ALA A O 1
ATOM 1402 N N . LYS A 1 180 ? -3.609 -20.750 -12.336 1.00 77.75 180 LYS A N 1
ATOM 1403 C CA . LYS A 1 180 ? -2.178 -20.531 -12.540 1.00 77.75 180 LYS A CA 1
ATOM 1404 C C . LYS A 1 180 ? -1.458 -20.857 -11.247 1.00 77.75 180 LYS A C 1
ATOM 1406 O O . LYS A 1 180 ? -1.642 -20.160 -10.254 1.00 77.75 180 LYS A O 1
ATOM 1411 N N . ASP A 1 181 ? -0.561 -21.840 -11.292 1.00 60.47 181 ASP A N 1
ATOM 1412 C CA . ASP A 1 181 ? 0.502 -21.911 -10.297 1.00 60.47 181 ASP A CA 1
ATOM 1413 C C . ASP A 1 181 ? 1.177 -20.544 -10.279 1.00 60.47 181 ASP A C 1
ATOM 1415 O O . ASP A 1 181 ? 1.586 -20.032 -11.326 1.00 60.47 181 ASP A O 1
ATOM 1419 N N . CYS A 1 182 ? 1.197 -19.907 -9.111 1.00 58.28 182 CYS A N 1
ATOM 1420 C CA . CYS A 1 182 ? 1.772 -18.589 -8.909 1.00 58.28 182 CYS A CA 1
ATOM 1421 C C . CYS A 1 182 ? 3.252 -18.634 -9.316 1.00 58.28 182 CYS A C 1
ATOM 1423 O O . CYS A 1 182 ? 4.110 -18.895 -8.475 1.00 58.28 182 CYS A O 1
ATOM 1425 N N . VAL A 1 183 ? 3.558 -18.426 -10.603 1.00 54.88 183 VAL A N 1
ATOM 1426 C CA . VAL A 1 183 ? 4.927 -18.415 -11.125 1.00 54.88 183 VAL A CA 1
ATOM 1427 C C . VAL A 1 183 ? 5.729 -17.480 -10.231 1.00 54.88 183 VAL A C 1
ATOM 1429 O O . VAL A 1 183 ? 5.327 -16.332 -10.017 1.00 54.88 183 VAL A O 1
ATOM 1432 N N . GLY A 1 184 ? 6.796 -18.031 -9.644 1.00 63.91 184 GLY A N 1
ATOM 1433 C CA . GLY A 1 184 ? 7.422 -17.519 -8.430 1.00 63.91 184 GLY A CA 1
ATOM 1434 C C . GLY A 1 184 ? 7.628 -16.013 -8.477 1.00 63.91 184 GLY A C 1
ATOM 1435 O O . GLY A 1 184 ? 8.354 -15.506 -9.334 1.00 63.91 184 GLY A O 1
ATOM 1436 N N . HIS A 1 185 ? 6.986 -15.312 -7.544 1.00 70.62 185 HIS A N 1
ATOM 1437 C CA . HIS A 1 185 ? 7.059 -13.862 -7.371 1.00 70.62 185 HIS A CA 1
ATOM 1438 C C . HIS A 1 185 ? 8.485 -13.322 -7.473 1.00 70.62 185 HIS A C 1
ATOM 1440 O O . HIS A 1 185 ? 8.743 -12.324 -8.146 1.00 70.62 185 HIS A O 1
ATOM 1446 N N . GLU A 1 186 ? 9.410 -14.034 -6.839 1.00 75.69 186 GLU A N 1
ATOM 1447 C CA . GLU A 1 186 ? 10.821 -13.684 -6.779 1.00 75.69 186 GLU A CA 1
ATOM 1448 C C . GLU A 1 186 ? 11.480 -13.691 -8.158 1.00 75.69 186 GLU A C 1
ATOM 1450 O O . GLU A 1 186 ? 12.262 -12.797 -8.457 1.00 75.69 186 GLU A O 1
ATOM 1455 N N . SER A 1 187 ? 11.091 -14.602 -9.058 1.00 79.88 187 SER A N 1
ATOM 1456 C CA . SER A 1 187 ? 11.683 -14.681 -10.399 1.00 79.88 187 SER A CA 1
ATOM 1457 C C . SER A 1 187 ? 11.434 -13.416 -11.227 1.00 79.88 187 SER A C 1
ATOM 1459 O O . SER A 1 187 ? 12.352 -12.912 -11.871 1.00 79.88 187 SER A O 1
ATOM 1461 N N . ILE A 1 188 ? 10.220 -12.851 -11.171 1.00 80.50 188 ILE A N 1
ATOM 1462 C CA . ILE A 1 188 ? 9.869 -11.607 -11.875 1.00 80.50 188 ILE A CA 1
ATOM 1463 C C . ILE A 1 188 ? 10.595 -10.425 -11.232 1.00 80.50 188 ILE A C 1
ATOM 1465 O O . ILE A 1 188 ? 11.134 -9.570 -11.937 1.00 80.50 188 ILE A O 1
ATOM 1469 N N . ILE A 1 189 ? 10.636 -10.386 -9.897 1.00 82.62 189 ILE A N 1
ATOM 1470 C CA . ILE A 1 189 ? 11.317 -9.340 -9.134 1.00 82.62 189 ILE A CA 1
ATOM 1471 C C . ILE A 1 189 ? 12.805 -9.310 -9.493 1.00 82.62 189 ILE A C 1
ATOM 1473 O O . ILE A 1 189 ? 13.272 -8.284 -9.986 1.00 82.62 189 ILE A O 1
ATOM 1477 N N . SER A 1 190 ? 13.511 -10.431 -9.352 1.00 84.12 190 SER A N 1
ATOM 1478 C CA . SER A 1 190 ? 14.941 -10.535 -9.642 1.00 84.12 190 SER A CA 1
ATOM 1479 C C . SER A 1 190 ? 15.251 -10.306 -11.122 1.00 84.12 190 SER A C 1
ATOM 1481 O O . SER A 1 190 ? 16.201 -9.592 -11.437 1.00 84.12 190 SER A O 1
ATOM 1483 N N . ALA A 1 191 ? 14.441 -10.840 -12.046 1.00 83.94 191 ALA A N 1
ATOM 1484 C CA . ALA A 1 191 ? 14.645 -10.624 -13.480 1.00 83.94 191 ALA A CA 1
ATOM 1485 C C . ALA A 1 191 ? 14.450 -9.156 -13.883 1.00 83.94 191 ALA A C 1
ATOM 1487 O O . ALA A 1 191 ? 15.223 -8.633 -14.686 1.00 83.94 191 ALA A O 1
ATOM 1488 N N . SER A 1 192 ? 13.435 -8.486 -13.324 1.00 83.06 192 SER A N 1
ATOM 1489 C CA . SER A 1 192 ? 13.203 -7.060 -13.567 1.00 83.06 192 SER A CA 1
ATOM 1490 C C . SER A 1 192 ? 14.316 -6.199 -12.987 1.00 83.06 192 SER A C 1
ATOM 1492 O O . SER A 1 192 ? 14.802 -5.311 -13.672 1.00 83.06 192 SER A O 1
ATOM 1494 N N . GLN A 1 193 ? 14.762 -6.491 -11.763 1.00 84.94 193 GLN A N 1
ATOM 1495 C CA . GLN A 1 193 ? 15.820 -5.740 -11.101 1.00 84.94 193 GLN A CA 1
ATOM 1496 C C . GLN A 1 193 ? 17.137 -5.860 -11.858 1.00 84.94 193 GLN A C 1
ATOM 1498 O O . GLN A 1 193 ? 17.729 -4.836 -12.172 1.00 84.94 193 GLN A O 1
ATOM 1503 N N . LYS A 1 194 ? 17.539 -7.084 -12.226 1.00 85.50 194 LYS A N 1
ATOM 1504 C CA . LYS A 1 194 ? 18.754 -7.318 -13.013 1.00 85.50 194 LYS A CA 1
ATOM 1505 C C . LYS A 1 194 ? 18.749 -6.500 -14.307 1.00 85.50 194 LYS A C 1
ATOM 1507 O O . LYS A 1 194 ? 19.723 -5.826 -14.611 1.00 85.50 194 LYS A O 1
ATOM 1512 N N . ARG A 1 195 ? 17.639 -6.525 -15.046 1.00 80.38 195 ARG A N 1
ATOM 1513 C CA . ARG A 1 195 ? 17.525 -5.809 -16.323 1.00 80.38 195 ARG A CA 1
ATOM 1514 C C . ARG A 1 195 ? 17.485 -4.296 -16.148 1.00 80.38 195 ARG A C 1
ATOM 1516 O O . ARG A 1 195 ? 18.163 -3.591 -16.875 1.00 80.38 195 ARG A O 1
ATOM 1523 N N . LEU A 1 196 ? 16.727 -3.800 -15.172 1.00 81.94 196 LEU A N 1
ATOM 1524 C CA . LEU A 1 196 ? 16.659 -2.365 -14.897 1.00 81.94 196 LEU A CA 1
ATOM 1525 C C . LEU A 1 196 ? 17.989 -1.814 -14.369 1.00 81.94 196 LEU A C 1
ATOM 1527 O O . LEU A 1 196 ? 18.245 -0.640 -14.581 1.00 81.94 196 LEU A O 1
ATOM 1531 N N . SER A 1 197 ? 18.824 -2.640 -13.726 1.00 79.75 197 SER A N 1
ATOM 1532 C CA . SER A 1 197 ? 20.176 -2.251 -13.298 1.00 79.75 197 SER A CA 1
ATOM 1533 C C . SER A 1 197 ? 21.236 -2.315 -14.402 1.00 79.75 197 SER A C 1
ATOM 1535 O O . SER A 1 197 ? 22.303 -1.735 -14.240 1.00 79.75 197 SER A O 1
ATOM 1537 N N . GLU A 1 198 ? 20.989 -3.060 -15.486 1.00 78.06 198 GLU A N 1
ATOM 1538 C CA . GLU A 1 198 ? 21.888 -3.114 -16.656 1.00 78.06 198 GLU A CA 1
ATOM 1539 C C . GLU A 1 198 ? 21.750 -1.863 -17.536 1.00 78.06 198 GLU A C 1
ATOM 1541 O O . GLU A 1 198 ? 22.676 -1.484 -18.247 1.00 78.06 198 GLU A O 1
ATOM 1546 N N . GLU A 1 199 ? 20.585 -1.231 -17.480 1.00 68.94 199 GLU A N 1
ATOM 1547 C CA . GLU A 1 199 ? 20.259 0.003 -18.176 1.00 68.94 199 GLU A CA 1
ATOM 1548 C C . GLU A 1 199 ? 20.517 1.172 -17.204 1.00 68.94 199 GLU A C 1
ATOM 1550 O O . GLU A 1 199 ? 20.387 0.990 -15.998 1.00 68.94 199 GLU A O 1
ATOM 1555 N N . GLU A 1 200 ? 20.896 2.361 -17.680 1.00 73.38 200 GLU A N 1
ATOM 1556 C CA . GLU A 1 200 ? 21.272 3.530 -16.850 1.00 73.38 200 GLU A CA 1
ATOM 1557 C C . GLU A 1 200 ? 20.082 4.141 -16.064 1.00 73.38 200 GLU A C 1
ATOM 1559 O O . GLU A 1 200 ? 19.849 5.344 -16.094 1.00 73.38 200 GLU A O 1
ATOM 1564 N N . TRP A 1 201 ? 19.270 3.330 -15.387 1.00 83.19 201 TRP A N 1
ATOM 1565 C CA . TRP A 1 201 ? 18.131 3.751 -14.583 1.00 83.19 201 TRP A CA 1
ATOM 1566 C C . TRP A 1 201 ? 18.452 3.621 -13.108 1.00 83.19 201 TRP A C 1
ATOM 1568 O O . TRP A 1 201 ? 18.870 2.568 -12.623 1.00 83.19 201 TRP A O 1
ATOM 1578 N N . ASP A 1 202 ? 18.114 4.664 -12.362 1.00 89.31 202 ASP A N 1
ATOM 1579 C CA . ASP A 1 202 ? 18.151 4.598 -10.911 1.00 89.31 202 ASP A CA 1
ATOM 1580 C C . ASP A 1 202 ? 16.916 3.847 -10.424 1.00 89.31 202 ASP A C 1
ATOM 1582 O O . ASP A 1 202 ? 15.799 4.379 -10.377 1.00 89.31 202 ASP A O 1
ATOM 1586 N N . LEU A 1 203 ? 17.107 2.580 -10.071 1.00 91.06 203 LEU A N 1
ATOM 1587 C CA . LEU A 1 203 ? 16.061 1.781 -9.461 1.00 91.06 203 LEU A CA 1
ATOM 1588 C C . LEU A 1 203 ? 15.856 2.215 -8.003 1.00 91.06 203 LEU A C 1
ATOM 1590 O O . LEU A 1 203 ? 16.758 2.124 -7.175 1.00 91.06 203 LEU A O 1
ATOM 1594 N N . ILE A 1 204 ? 14.638 2.643 -7.674 1.00 92.06 204 ILE A N 1
ATOM 1595 C CA . ILE A 1 204 ? 14.250 3.030 -6.318 1.00 92.06 204 ILE A CA 1
ATOM 1596 C C . ILE A 1 204 ? 13.519 1.841 -5.687 1.00 92.06 204 ILE A C 1
ATOM 1598 O O . ILE A 1 204 ? 12.334 1.611 -5.948 1.00 92.06 204 ILE A O 1
ATOM 1602 N N . THR A 1 205 ? 14.223 1.067 -4.860 1.00 90.06 205 THR A N 1
ATOM 1603 C CA . THR A 1 205 ? 13.660 -0.103 -4.169 1.00 90.06 205 THR A CA 1
ATOM 1604 C C . THR A 1 205 ? 13.629 0.074 -2.655 1.00 90.06 205 THR A C 1
ATOM 1606 O O . THR A 1 205 ? 14.611 0.559 -2.095 1.00 90.06 205 THR A O 1
ATOM 1609 N N . PRO A 1 206 ? 12.551 -0.357 -1.976 1.00 91.81 206 PRO A N 1
ATOM 1610 C CA . PRO A 1 206 ? 12.596 -0.560 -0.534 1.00 91.81 206 PRO A CA 1
ATOM 1611 C C . PRO A 1 206 ? 13.451 -1.799 -0.207 1.00 91.81 206 PRO A C 1
ATOM 1613 O O . PRO A 1 206 ? 13.864 -2.532 -1.120 1.00 91.81 206 PRO A O 1
ATOM 1616 N N . ASP A 1 207 ? 13.669 -2.056 1.087 1.00 89.88 207 ASP A N 1
ATOM 1617 C CA . ASP A 1 207 ? 14.275 -3.307 1.558 1.00 89.88 207 ASP A CA 1
ATOM 1618 C C . ASP A 1 207 ? 13.619 -4.534 0.898 1.00 89.88 207 ASP A C 1
ATOM 1620 O O . ASP A 1 207 ? 12.413 -4.540 0.623 1.00 89.88 207 ASP A O 1
ATOM 1624 N N . GLY A 1 208 ? 14.423 -5.569 0.634 1.00 86.00 208 GLY A N 1
ATOM 1625 C CA . GLY A 1 208 ? 14.053 -6.726 -0.182 1.00 86.00 208 GLY A CA 1
ATOM 1626 C C . GLY A 1 208 ? 12.725 -7.361 0.228 1.00 86.00 208 GLY A C 1
ATOM 1627 O O . GLY A 1 208 ? 11.867 -7.627 -0.618 1.00 86.00 208 GLY A O 1
ATOM 1628 N N . THR A 1 209 ? 12.503 -7.524 1.531 1.00 90.62 209 THR A N 1
ATOM 1629 C CA . THR A 1 209 ? 11.283 -8.151 2.057 1.00 90.62 209 THR A CA 1
ATOM 1630 C C . THR A 1 209 ? 10.030 -7.308 1.824 1.00 90.62 209 THR A C 1
ATOM 1632 O O . THR A 1 209 ? 8.941 -7.867 1.677 1.00 90.62 209 THR A O 1
ATOM 1635 N N . MET A 1 210 ? 10.180 -5.987 1.697 1.00 95.62 210 MET A N 1
ATOM 1636 C CA . MET A 1 210 ? 9.111 -5.018 1.452 1.00 95.62 210 MET A CA 1
ATOM 1637 C C . MET A 1 210 ? 8.886 -4.720 -0.035 1.00 95.62 210 MET A C 1
ATOM 1639 O O . MET A 1 210 ? 8.084 -3.850 -0.384 1.00 95.62 210 MET A O 1
ATOM 1643 N N . GLN A 1 211 ? 9.551 -5.425 -0.949 1.00 94.44 211 GLN A N 1
ATOM 1644 C CA . GLN A 1 211 ? 9.324 -5.234 -2.377 1.00 94.44 211 GLN A CA 1
ATOM 1645 C C . GLN A 1 211 ? 8.033 -5.923 -2.840 1.00 94.44 211 GLN A C 1
ATOM 1647 O O . GLN A 1 211 ? 7.735 -7.072 -2.501 1.00 94.44 211 GLN A O 1
ATOM 1652 N N . SER A 1 212 ? 7.264 -5.214 -3.666 1.00 93.69 212 SER A N 1
ATOM 1653 C CA . SER A 1 212 ? 6.167 -5.780 -4.459 1.00 93.69 212 SER A CA 1
ATOM 1654 C C . SER A 1 212 ? 6.604 -5.963 -5.924 1.00 93.69 212 SER A C 1
ATOM 1656 O O . SER A 1 212 ? 7.797 -5.927 -6.209 1.00 93.69 212 SER A O 1
ATOM 1658 N N . ARG A 1 213 ? 5.687 -6.155 -6.880 1.00 91.88 213 ARG A N 1
ATOM 1659 C CA . ARG A 1 213 ? 5.950 -6.107 -8.340 1.00 91.88 213 ARG A CA 1
ATOM 1660 C C . ARG A 1 213 ? 5.738 -4.716 -8.948 1.00 91.88 213 ARG A C 1
ATOM 1662 O O . ARG A 1 213 ? 5.831 -4.542 -10.163 1.00 91.88 213 ARG A O 1
ATOM 1669 N N . ILE A 1 214 ? 5.448 -3.716 -8.119 1.00 93.69 214 ILE A N 1
ATOM 1670 C CA . ILE A 1 214 ? 5.502 -2.313 -8.529 1.00 93.69 214 ILE A CA 1
ATOM 1671 C C . ILE A 1 214 ? 6.965 -1.870 -8.449 1.00 93.69 214 ILE A C 1
ATOM 1673 O O . ILE A 1 214 ? 7.651 -2.133 -7.460 1.00 93.69 214 ILE A O 1
ATOM 1677 N N . ARG A 1 215 ? 7.463 -1.233 -9.506 1.00 92.06 215 ARG A N 1
ATOM 1678 C CA . ARG A 1 215 ? 8.826 -0.701 -9.594 1.00 92.06 215 ARG A CA 1
ATOM 1679 C C . ARG A 1 215 ? 8.774 0.805 -9.728 1.00 92.06 215 ARG A C 1
ATOM 1681 O O . ARG A 1 215 ? 7.945 1.325 -10.474 1.00 92.06 215 ARG A O 1
ATOM 1688 N N . LEU A 1 216 ? 9.677 1.475 -9.030 1.00 93.94 216 LEU A N 1
ATOM 1689 C CA . LEU A 1 216 ? 9.968 2.881 -9.236 1.00 93.94 216 LEU A CA 1
ATOM 1690 C C . LEU A 1 216 ? 11.346 2.973 -9.877 1.00 93.94 216 LEU A C 1
ATOM 1692 O O . LEU A 1 216 ? 12.315 2.460 -9.327 1.00 93.94 216 LEU A O 1
ATOM 1696 N N . ILE A 1 217 ? 11.420 3.606 -11.037 1.00 92.31 217 ILE A N 1
ATOM 1697 C CA . ILE A 1 217 ? 12.682 3.944 -11.693 1.00 92.31 217 ILE A CA 1
ATOM 1698 C C . ILE A 1 217 ? 12.749 5.455 -11.834 1.00 92.31 217 ILE A C 1
ATOM 1700 O O . ILE A 1 217 ? 11.722 6.102 -12.041 1.00 92.31 217 ILE A O 1
ATOM 1704 N N . ARG A 1 218 ? 13.933 6.039 -11.717 1.00 90.31 218 ARG A N 1
ATOM 1705 C CA . ARG A 1 218 ? 14.148 7.449 -12.025 1.00 90.31 218 ARG A CA 1
ATOM 1706 C C . ARG A 1 218 ? 14.902 7.564 -13.338 1.00 90.31 218 ARG A C 1
ATOM 1708 O O . ARG A 1 218 ? 15.908 6.894 -13.550 1.00 90.31 218 ARG A O 1
ATOM 1715 N N . CYS A 1 219 ? 14.352 8.387 -14.225 1.00 81.88 219 CYS A N 1
ATOM 1716 C CA . CYS A 1 219 ? 15.008 8.757 -15.465 1.00 81.88 219 CYS A CA 1
ATOM 1717 C C . CYS A 1 219 ? 16.033 9.853 -15.179 1.00 81.88 219 CYS A C 1
ATOM 1719 O O . CYS A 1 219 ? 15.674 10.852 -14.559 1.00 81.88 219 CYS A O 1
ATOM 1721 N N . HIS A 1 220 ? 17.265 9.694 -15.664 1.00 79.62 220 HIS A N 1
ATOM 1722 C CA . HIS A 1 220 ? 18.266 10.771 -15.647 1.00 79.62 220 HIS A CA 1
ATOM 1723 C C . HIS A 1 220 ? 18.020 11.830 -16.717 1.00 79.62 220 HIS A C 1
ATOM 1725 O O . HIS A 1 220 ? 18.548 12.936 -16.630 1.00 79.62 220 HIS A O 1
ATOM 1731 N N . LEU A 1 221 ? 17.188 11.522 -17.716 1.00 74.31 221 LEU A N 1
ATOM 1732 C CA . LEU A 1 221 ? 16.777 12.517 -18.691 1.00 74.31 221 LEU A CA 1
ATOM 1733 C C . LEU A 1 221 ? 15.972 13.593 -17.958 1.00 74.31 221 LEU A C 1
ATOM 1735 O O . LEU A 1 221 ? 14.919 13.301 -17.387 1.00 74.31 221 LEU A O 1
ATOM 1739 N N . ASN A 1 222 ? 16.417 14.847 -18.055 1.00 75.38 222 ASN A N 1
ATOM 1740 C CA . ASN A 1 222 ? 15.638 16.039 -17.697 1.00 75.38 222 ASN A CA 1
ATOM 1741 C C . ASN A 1 222 ? 14.469 16.251 -18.685 1.00 75.38 222 ASN A C 1
ATOM 1743 O O . ASN A 1 222 ? 14.270 17.327 -19.246 1.00 75.38 222 ASN A O 1
ATOM 1747 N N . ALA A 1 223 ? 13.710 15.192 -18.955 1.00 77.94 223 ALA A N 1
ATOM 1748 C CA . ALA A 1 223 ? 12.548 15.206 -19.814 1.00 77.94 223 ALA A CA 1
ATOM 1749 C C . ALA A 1 223 ? 11.318 15.623 -19.007 1.00 77.94 223 ALA A C 1
ATOM 1751 O O . ALA A 1 223 ? 11.123 15.218 -17.860 1.00 77.94 223 ALA A O 1
ATOM 1752 N N . ASN A 1 224 ? 10.439 16.396 -19.641 1.00 88.00 224 ASN A N 1
ATOM 1753 C CA . ASN A 1 224 ? 9.134 16.700 -19.072 1.00 88.00 224 ASN A CA 1
ATOM 1754 C C . ASN A 1 224 ? 8.365 15.382 -18.789 1.00 88.00 224 ASN A C 1
ATOM 1756 O O . ASN A 1 224 ? 8.257 14.547 -19.696 1.00 88.00 224 ASN A O 1
ATOM 1760 N N . PRO A 1 225 ? 7.784 15.192 -17.586 1.00 89.62 225 PRO A N 1
ATOM 1761 C CA . PRO A 1 225 ? 7.035 13.985 -17.225 1.00 89.62 225 PRO A CA 1
ATOM 1762 C C . PRO A 1 225 ? 5.940 13.573 -18.221 1.00 89.62 225 PRO A C 1
ATOM 1764 O O . PRO A 1 225 ? 5.713 12.380 -18.435 1.00 89.62 225 PRO A O 1
ATOM 1767 N N . LEU A 1 226 ? 5.273 14.541 -18.862 1.00 89.00 226 LEU A N 1
ATOM 1768 C CA . LEU A 1 226 ? 4.247 14.282 -19.875 1.00 89.00 226 LEU A CA 1
ATOM 1769 C C . LEU A 1 226 ? 4.849 13.703 -21.156 1.00 89.00 226 LEU A C 1
ATOM 1771 O O . LEU A 1 226 ? 4.282 12.770 -21.719 1.00 89.00 226 LEU A O 1
ATOM 1775 N N . ILE A 1 227 ? 6.008 14.206 -21.590 1.00 89.94 227 ILE A N 1
ATOM 1776 C CA . ILE A 1 227 ? 6.721 13.679 -22.762 1.00 89.94 227 ILE A CA 1
ATOM 1777 C C . ILE A 1 227 ? 7.147 12.238 -22.486 1.00 89.94 227 ILE A C 1
ATOM 1779 O O . ILE A 1 227 ? 6.847 11.348 -23.280 1.00 89.94 227 ILE A O 1
ATOM 1783 N N . LEU A 1 228 ? 7.762 11.992 -21.326 1.00 88.00 228 LEU A N 1
ATOM 1784 C CA . LEU A 1 228 ? 8.184 10.652 -20.922 1.00 88.00 228 LEU A CA 1
ATOM 1785 C C . LEU A 1 228 ? 6.999 9.677 -20.871 1.00 88.00 228 LEU A C 1
ATOM 1787 O O . LEU A 1 228 ? 7.075 8.567 -21.398 1.00 88.00 228 LEU A O 1
ATOM 1791 N N . ARG A 1 229 ? 5.863 10.106 -20.306 1.00 90.44 229 ARG A N 1
ATOM 1792 C CA . ARG A 1 229 ? 4.633 9.305 -20.289 1.00 90.44 229 ARG A CA 1
ATOM 1793 C C . ARG A 1 229 ? 4.142 8.992 -21.701 1.00 90.44 229 ARG A C 1
ATOM 1795 O O . ARG A 1 229 ? 3.826 7.839 -21.978 1.00 90.44 229 ARG A O 1
ATOM 1802 N N . THR A 1 230 ? 4.084 9.986 -22.584 1.00 90.19 230 THR A N 1
ATOM 1803 C CA . THR A 1 230 ? 3.653 9.809 -23.979 1.00 90.19 230 THR A CA 1
ATOM 1804 C C . THR A 1 230 ? 4.568 8.842 -24.727 1.00 90.19 230 THR A C 1
ATOM 1806 O O . THR A 1 230 ? 4.075 7.972 -25.440 1.00 90.19 230 THR A O 1
ATOM 1809 N N . MET A 1 231 ? 5.884 8.915 -24.509 1.00 86.88 231 MET A N 1
ATOM 1810 C CA . MET A 1 231 ? 6.850 7.980 -25.096 1.00 86.88 231 MET A CA 1
ATOM 1811 C C . MET A 1 231 ? 6.635 6.536 -24.629 1.00 86.88 231 MET A C 1
ATOM 1813 O O . MET A 1 231 ? 6.722 5.613 -25.441 1.00 86.88 231 MET A O 1
ATOM 1817 N N . LEU A 1 232 ? 6.347 6.331 -23.340 1.00 86.75 232 LEU A N 1
ATOM 1818 C CA . LEU A 1 232 ? 6.047 5.007 -22.785 1.00 86.75 232 LEU A CA 1
ATOM 1819 C C . LEU A 1 232 ? 4.724 4.461 -23.342 1.00 86.75 232 LEU A C 1
ATOM 1821 O O . LEU A 1 232 ? 4.669 3.322 -23.808 1.00 86.75 232 LEU A O 1
ATOM 1825 N N . VAL A 1 233 ? 3.677 5.290 -23.380 1.00 88.12 233 VAL A N 1
ATOM 1826 C CA . VAL A 1 233 ? 2.366 4.918 -23.938 1.00 88.12 233 VAL A CA 1
ATOM 1827 C C . VAL A 1 233 ? 2.466 4.591 -25.428 1.00 88.12 233 VAL A C 1
ATOM 1829 O O . VAL A 1 233 ? 1.894 3.592 -25.859 1.00 88.12 233 VAL A O 1
ATOM 1832 N N . GLY A 1 234 ? 3.240 5.359 -26.201 1.00 86.25 234 GLY A N 1
ATOM 1833 C CA . GLY A 1 234 ? 3.487 5.102 -27.624 1.00 86.25 234 GLY A CA 1
ATOM 1834 C C . GLY A 1 234 ? 4.148 3.747 -27.904 1.00 86.25 234 GLY A C 1
ATOM 1835 O O . GLY A 1 234 ? 4.040 3.229 -29.010 1.00 86.25 234 GLY A O 1
ATOM 1836 N N . ARG A 1 235 ? 4.774 3.136 -26.890 1.00 82.81 235 ARG A N 1
ATOM 1837 C CA . ARG A 1 235 ? 5.345 1.779 -26.941 1.00 82.81 235 ARG A CA 1
ATOM 1838 C C . ARG A 1 235 ? 4.469 0.721 -26.261 1.00 82.81 235 ARG A C 1
ATOM 1840 O O . ARG A 1 235 ? 4.899 -0.409 -26.033 1.00 82.81 235 ARG A O 1
ATOM 1847 N N . GLY A 1 236 ? 3.233 1.075 -25.913 1.00 83.69 236 GLY A N 1
ATOM 1848 C CA . GLY A 1 236 ? 2.300 0.185 -25.229 1.00 83.69 236 GLY A CA 1
ATOM 1849 C C . GLY A 1 236 ? 2.721 -0.158 -23.798 1.00 83.69 236 GLY A C 1
ATOM 1850 O O . GLY A 1 236 ? 2.374 -1.236 -23.311 1.00 83.69 236 GLY A O 1
ATOM 1851 N N . ILE A 1 237 ? 3.485 0.721 -23.137 1.00 84.19 237 ILE A N 1
ATOM 1852 C CA . ILE A 1 237 ? 3.867 0.598 -21.727 1.00 84.19 237 ILE A CA 1
ATOM 1853 C C . ILE A 1 237 ? 2.959 1.514 -20.904 1.00 84.19 237 ILE A C 1
ATOM 1855 O O . ILE A 1 237 ? 3.065 2.741 -20.943 1.00 84.19 237 ILE A O 1
ATOM 1859 N N . ALA A 1 238 ? 2.063 0.913 -20.123 1.00 85.88 238 ALA A N 1
ATOM 1860 C CA . ALA A 1 238 ? 1.245 1.646 -19.168 1.00 85.88 238 ALA A CA 1
ATOM 1861 C C . ALA A 1 238 ? 2.083 1.998 -17.928 1.00 85.88 238 ALA A C 1
ATOM 1863 O O . ALA A 1 238 ? 2.408 1.135 -17.112 1.00 85.88 238 ALA A O 1
ATOM 1864 N N . ALA A 1 239 ? 2.418 3.279 -17.780 1.00 90.56 239 ALA A N 1
ATOM 1865 C CA . ALA A 1 239 ? 3.210 3.787 -16.667 1.00 90.56 239 ALA A CA 1
ATOM 1866 C C . ALA A 1 239 ? 2.581 5.038 -16.047 1.00 90.56 239 ALA A C 1
ATOM 1868 O O . ALA A 1 239 ? 1.831 5.781 -16.687 1.00 90.56 239 ALA A O 1
ATOM 1869 N N . THR A 1 240 ? 2.904 5.285 -14.781 1.00 92.62 240 THR A N 1
ATOM 1870 C CA . THR A 1 240 ? 2.630 6.571 -14.127 1.00 92.62 240 THR A CA 1
ATOM 1871 C C . THR A 1 240 ? 3.943 7.319 -13.993 1.00 92.62 240 THR A C 1
ATOM 1873 O O . THR A 1 240 ? 4.889 6.759 -13.456 1.00 92.62 240 THR A O 1
ATOM 1876 N N . VAL A 1 241 ? 4.007 8.561 -14.465 1.00 93.31 241 VAL A N 1
ATOM 1877 C CA . VAL A 1 241 ? 5.196 9.410 -14.324 1.00 93.31 241 VAL A CA 1
ATOM 1878 C C . VAL A 1 241 ? 4.876 10.514 -13.324 1.00 93.31 241 VAL A C 1
ATOM 1880 O O . VAL A 1 241 ? 3.855 11.189 -13.458 1.00 93.31 241 VAL A O 1
ATOM 1883 N N . PHE A 1 242 ? 5.706 10.645 -12.296 1.00 92.25 242 PHE A N 1
ATOM 1884 C CA . PHE A 1 242 ? 5.597 11.666 -11.262 1.00 92.25 242 PHE A CA 1
ATOM 1885 C C . PHE A 1 242 ? 6.314 12.954 -11.679 1.00 92.25 242 PHE A C 1
ATOM 1887 O O . PHE A 1 242 ? 7.104 12.974 -12.624 1.00 92.25 242 PHE A O 1
ATOM 1894 N N . ALA A 1 243 ? 6.026 14.044 -10.965 1.00 89.81 243 ALA A N 1
ATOM 1895 C CA . ALA A 1 243 ? 6.574 15.365 -11.267 1.00 89.81 243 ALA A CA 1
ATOM 1896 C C . ALA A 1 243 ? 8.110 15.427 -11.168 1.00 89.81 243 ALA A C 1
ATOM 1898 O O . ALA A 1 243 ? 8.729 16.202 -11.887 1.00 89.81 243 ALA A O 1
ATOM 1899 N N . ASP A 1 244 ? 8.722 14.593 -10.324 1.00 88.50 244 ASP A N 1
ATOM 1900 C CA . ASP A 1 244 ? 10.175 14.497 -10.135 1.00 88.50 244 ASP A CA 1
ATOM 1901 C C . ASP A 1 244 ? 10.868 13.569 -11.152 1.00 88.50 244 ASP A C 1
ATOM 1903 O O . ASP A 1 244 ? 12.015 13.173 -10.951 1.00 88.50 244 ASP A O 1
ATOM 1907 N N . GLY A 1 245 ? 10.165 13.165 -12.215 1.00 89.31 245 GLY A N 1
ATOM 1908 C CA . GLY A 1 245 ? 10.690 12.261 -13.240 1.00 89.31 245 GLY A CA 1
ATOM 1909 C C . GLY A 1 245 ? 10.729 10.788 -12.821 1.00 89.31 245 GLY A C 1
ATOM 1910 O O . GLY A 1 245 ? 11.140 9.937 -13.614 1.00 89.31 245 GLY A O 1
ATOM 1911 N N . THR A 1 246 ? 10.277 10.438 -11.610 1.00 92.44 246 THR A N 1
ATOM 1912 C CA . THR A 1 246 ? 10.129 9.032 -11.225 1.00 92.44 246 THR A CA 1
ATOM 1913 C C . THR A 1 246 ? 8.992 8.383 -12.014 1.00 92.44 246 THR A C 1
ATOM 1915 O O . THR A 1 246 ? 7.875 8.891 -12.090 1.00 92.44 246 THR A O 1
ATOM 1918 N N . VAL A 1 247 ? 9.262 7.214 -12.583 1.00 93.38 247 VAL A N 1
ATOM 1919 C CA . VAL A 1 247 ? 8.310 6.387 -13.318 1.00 93.38 247 VAL A CA 1
ATOM 1920 C C . VAL A 1 247 ? 7.930 5.189 -12.459 1.00 93.38 247 VAL A C 1
ATOM 1922 O O . VAL A 1 247 ? 8.780 4.413 -12.026 1.00 93.38 247 VAL A O 1
ATOM 1925 N N . ARG A 1 248 ? 6.630 5.010 -12.241 1.00 94.31 248 ARG A N 1
ATOM 1926 C CA . ARG A 1 248 ? 6.049 3.813 -11.642 1.00 94.31 248 ARG A CA 1
ATOM 1927 C C . ARG A 1 248 ? 5.605 2.840 -12.722 1.00 94.31 248 ARG A C 1
ATOM 1929 O O . ARG A 1 248 ? 4.707 3.145 -13.512 1.00 94.31 248 ARG A O 1
ATOM 1936 N N . LEU A 1 249 ? 6.154 1.637 -12.655 1.00 92.25 249 LEU A N 1
ATOM 1937 C CA . LEU A 1 249 ? 5.826 0.500 -13.503 1.00 92.25 249 LEU A CA 1
ATOM 1938 C C . LEU A 1 249 ? 5.128 -0.578 -12.670 1.00 92.25 249 LEU A C 1
ATOM 1940 O O . LEU A 1 249 ? 5.512 -0.836 -11.532 1.00 92.25 249 LEU A O 1
ATOM 1944 N N . SER A 1 250 ? 4.098 -1.210 -13.229 1.00 89.94 250 SER A N 1
ATOM 1945 C CA . SER A 1 250 ? 3.423 -2.361 -12.614 1.00 89.94 250 SER A CA 1
ATOM 1946 C C . SER A 1 250 ? 3.711 -3.589 -13.462 1.00 89.94 250 SER A C 1
ATOM 1948 O O . SER A 1 250 ? 3.222 -3.681 -14.583 1.00 89.94 250 SER A O 1
ATOM 1950 N N . LEU A 1 251 ? 4.540 -4.502 -12.956 1.00 84.25 251 LEU A N 1
ATOM 1951 C CA . LEU A 1 251 ? 5.000 -5.658 -13.721 1.00 84.25 251 LEU A CA 1
ATOM 1952 C 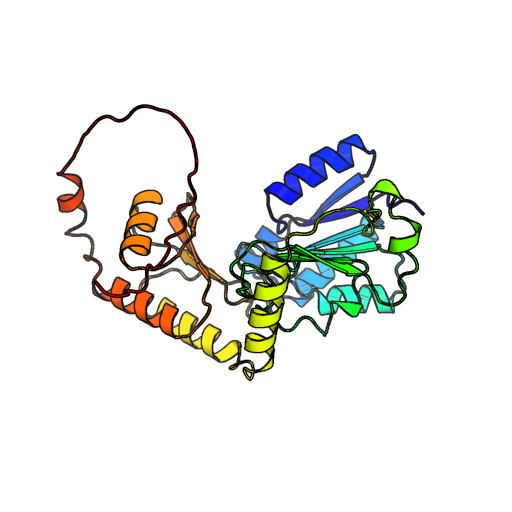C . LEU A 1 251 ? 4.047 -6.834 -13.502 1.00 84.25 251 LEU A C 1
ATOM 1954 O O . LEU A 1 251 ? 4.105 -7.509 -12.473 1.00 84.25 251 LEU A O 1
ATOM 1958 N N . GLY A 1 252 ? 3.135 -7.049 -14.454 1.00 70.31 252 GLY A N 1
ATOM 1959 C CA . GLY A 1 252 ? 2.133 -8.111 -14.376 1.00 70.31 252 GLY A CA 1
ATOM 1960 C C . GLY A 1 252 ? 2.680 -9.465 -14.818 1.00 70.31 252 GLY A C 1
ATOM 1961 O O . GLY A 1 252 ? 2.353 -10.488 -14.216 1.00 70.31 252 GLY A O 1
ATOM 1962 N N . VAL A 1 253 ? 3.517 -9.473 -15.860 1.00 67.81 253 VAL A N 1
ATOM 1963 C CA . VAL A 1 253 ? 4.117 -10.680 -16.451 1.00 67.81 253 VAL A CA 1
ATOM 1964 C C . VAL A 1 253 ? 5.485 -10.378 -17.074 1.00 67.81 253 VAL A C 1
ATOM 1966 O O . VAL A 1 253 ? 5.795 -9.240 -17.415 1.00 67.81 253 VAL A O 1
ATOM 1969 N N . THR A 1 254 ? 6.298 -11.412 -17.314 1.00 59.50 254 THR A N 1
ATOM 1970 C CA . THR A 1 254 ? 7.652 -11.295 -17.894 1.00 59.50 254 THR A CA 1
ATOM 1971 C C . THR A 1 254 ? 7.699 -10.542 -19.233 1.00 59.50 254 THR A C 1
ATOM 1973 O O . THR A 1 254 ? 8.713 -9.929 -19.555 1.00 59.50 254 THR A O 1
ATOM 1976 N N . ARG A 1 255 ? 6.604 -10.544 -20.011 1.00 64.12 255 ARG A N 1
ATOM 1977 C CA . ARG A 1 255 ? 6.517 -9.819 -21.294 1.00 64.12 255 ARG A CA 1
ATOM 1978 C C . ARG A 1 255 ? 6.641 -8.299 -21.141 1.00 64.12 255 ARG A C 1
ATOM 1980 O O . ARG A 1 255 ? 7.188 -7.665 -22.037 1.00 64.12 255 ARG A O 1
ATOM 1987 N N . ASP A 1 256 ? 6.191 -7.729 -20.024 1.00 66.00 256 ASP A N 1
ATOM 1988 C CA . ASP A 1 256 ? 6.253 -6.278 -19.789 1.00 66.00 256 ASP A CA 1
ATOM 1989 C C . ASP A 1 256 ? 7.707 -5.796 -19.674 1.00 66.00 256 ASP A C 1
ATOM 1991 O O . ASP A 1 256 ? 8.060 -4.722 -20.152 1.00 66.00 256 ASP A O 1
ATOM 1995 N N . ILE A 1 257 ? 8.572 -6.643 -19.109 1.00 62.19 257 ILE A N 1
ATOM 1996 C CA . ILE A 1 257 ? 9.999 -6.368 -18.920 1.00 62.19 257 ILE A CA 1
ATOM 1997 C C . ILE A 1 257 ? 10.739 -6.311 -20.266 1.00 62.19 257 ILE A C 1
ATOM 1999 O O . ILE A 1 257 ? 11.643 -5.502 -20.442 1.00 62.19 257 ILE A O 1
ATOM 2003 N N . VAL A 1 258 ? 10.353 -7.149 -21.234 1.00 67.06 258 VAL A N 1
ATOM 2004 C CA . VAL A 1 258 ? 10.983 -7.164 -22.566 1.00 67.06 258 VAL A CA 1
ATOM 2005 C C . VAL A 1 258 ? 10.733 -5.846 -23.299 1.00 67.06 258 VAL A C 1
ATOM 2007 O O . VAL A 1 258 ? 11.682 -5.242 -23.784 1.00 67.06 258 VAL A O 1
ATOM 2010 N N . LYS A 1 259 ? 9.491 -5.345 -23.280 1.00 71.62 259 LYS A N 1
ATOM 2011 C CA . LYS A 1 259 ? 9.134 -4.071 -23.927 1.00 71.62 259 LYS A CA 1
ATOM 2012 C C . LYS A 1 259 ? 9.918 -2.879 -23.372 1.00 71.62 259 LYS A C 1
ATOM 2014 O O . LYS A 1 259 ? 10.264 -1.971 -24.122 1.00 71.62 259 LYS A O 1
ATOM 2019 N N . ILE A 1 260 ? 10.184 -2.875 -22.064 1.00 68.00 260 ILE A N 1
ATOM 2020 C CA . ILE A 1 260 ? 10.984 -1.826 -21.419 1.00 68.00 260 ILE A CA 1
ATOM 2021 C C . ILE A 1 260 ? 12.431 -1.875 -21.923 1.00 68.00 260 ILE A C 1
ATOM 2023 O O . ILE A 1 260 ? 12.977 -0.833 -22.261 1.00 68.00 260 ILE A O 1
ATOM 2027 N N . ASN A 1 261 ? 13.029 -3.062 -22.039 1.00 66.12 261 ASN A N 1
ATOM 2028 C CA . ASN A 1 261 ? 14.400 -3.205 -22.540 1.00 66.12 261 ASN A CA 1
ATOM 2029 C C . ASN A 1 261 ? 14.544 -2.815 -24.017 1.00 66.12 261 ASN A C 1
ATOM 2031 O O . ASN A 1 261 ? 15.553 -2.239 -24.416 1.00 66.12 261 ASN A O 1
ATOM 2035 N N . ASP A 1 262 ? 13.562 -3.151 -24.850 1.00 73.69 262 ASP A N 1
ATOM 2036 C CA . ASP A 1 262 ? 13.607 -2.764 -26.262 1.00 73.69 262 ASP A CA 1
ATOM 2037 C C . ASP A 1 262 ? 13.565 -1.233 -26.386 1.00 73.69 262 ASP A C 1
ATOM 2039 O O . ASP A 1 262 ? 14.318 -0.632 -27.152 1.00 73.69 262 ASP A O 1
ATOM 2043 N N . TRP A 1 263 ? 12.779 -0.577 -25.528 1.00 69.88 263 TRP A N 1
ATOM 2044 C CA . TRP A 1 263 ? 12.743 0.877 -25.456 1.00 69.88 263 TRP A CA 1
ATOM 2045 C C . TRP A 1 263 ? 14.081 1.511 -25.056 1.00 69.88 263 TRP A C 1
ATOM 2047 O O . TRP A 1 263 ? 14.481 2.508 -25.665 1.00 69.88 263 TRP A O 1
ATOM 2057 N N . THR A 1 264 ? 14.767 0.989 -24.040 1.00 65.88 264 THR A N 1
ATOM 2058 C CA . THR A 1 264 ? 16.022 1.596 -23.572 1.00 65.88 264 THR A CA 1
ATOM 2059 C C . THR A 1 264 ? 17.116 1.518 -24.634 1.00 65.88 264 THR A C 1
ATOM 2061 O O . THR A 1 264 ? 17.822 2.501 -24.852 1.00 65.88 264 THR A O 1
ATOM 2064 N N . LYS A 1 265 ? 17.183 0.414 -25.387 1.00 69.44 265 LYS A N 1
ATOM 2065 C CA . LYS A 1 265 ? 18.136 0.233 -26.495 1.00 69.44 265 LYS A CA 1
ATOM 2066 C C . LYS A 1 265 ? 17.873 1.147 -27.689 1.00 69.44 265 LYS A C 1
ATOM 2068 O O . LYS A 1 265 ? 18.817 1.577 -28.347 1.00 69.44 265 LYS A O 1
ATOM 2073 N N . GLU A 1 266 ? 16.606 1.424 -27.979 1.00 67.44 266 GLU A N 1
ATOM 2074 C CA . GLU A 1 266 ? 16.185 2.261 -29.110 1.00 67.44 266 GLU A CA 1
ATOM 2075 C C . GLU A 1 266 ? 16.104 3.755 -28.769 1.00 67.44 266 GLU A C 1
ATOM 2077 O O . GLU A 1 266 ? 15.874 4.586 -29.652 1.00 67.44 266 GLU A O 1
ATOM 2082 N N . SER A 1 267 ? 16.239 4.124 -27.493 1.00 59.94 267 SER A N 1
ATOM 2083 C CA . SER A 1 267 ? 16.113 5.519 -27.080 1.00 59.94 267 SER A CA 1
ATOM 2084 C C . SER A 1 267 ? 17.297 6.345 -27.593 1.00 59.94 267 SER A C 1
ATOM 2086 O O . SER A 1 267 ? 18.448 5.938 -27.416 1.00 59.94 267 SER A O 1
ATOM 2088 N N . PRO A 1 268 ? 17.055 7.513 -28.221 1.00 52.91 268 PRO A N 1
ATOM 2089 C CA . PRO A 1 268 ? 18.129 8.367 -28.702 1.00 52.91 268 PRO A CA 1
ATOM 2090 C C . PRO A 1 268 ? 19.006 8.789 -27.523 1.00 52.91 268 PRO A C 1
ATOM 2092 O O . PRO A 1 268 ? 18.550 9.524 -26.648 1.00 52.91 268 PRO A O 1
ATOM 2095 N N . LYS A 1 269 ? 20.264 8.337 -27.500 1.00 57.31 269 LYS A N 1
ATOM 2096 C CA . LYS A 1 269 ? 21.285 8.872 -26.593 1.00 57.31 269 LYS A CA 1
ATOM 2097 C C . LYS A 1 269 ? 21.401 10.367 -26.872 1.00 57.31 269 LYS A C 1
ATOM 2099 O O . LYS A 1 269 ? 21.839 10.695 -27.968 1.00 57.31 269 LYS A O 1
ATOM 2104 N N . GLU A 1 270 ? 20.925 11.196 -25.936 1.00 50.97 270 GLU A N 1
ATOM 2105 C CA . GLU A 1 270 ? 20.934 12.671 -25.754 1.00 50.97 270 GLU A CA 1
ATOM 2106 C C . GLU A 1 270 ? 21.037 13.624 -26.970 1.00 50.97 270 GLU A C 1
ATOM 2108 O O . GLU A 1 270 ? 20.383 14.663 -26.995 1.00 50.97 270 GLU A O 1
ATOM 2113 N N . ASN A 1 271 ? 21.751 13.281 -28.033 1.00 46.94 271 ASN A N 1
ATOM 2114 C CA . ASN A 1 271 ? 21.992 14.096 -29.219 1.00 46.94 271 ASN A CA 1
ATOM 2115 C C . ASN A 1 271 ? 20.776 14.257 -30.156 1.00 46.94 271 ASN A C 1
ATOM 2117 O O . ASN A 1 271 ? 20.860 15.008 -31.124 1.00 46.94 271 ASN A O 1
ATOM 2121 N N . GLY A 1 272 ? 19.655 13.567 -29.904 1.00 44.22 272 GLY A N 1
ATOM 2122 C CA . GLY A 1 272 ? 18.479 13.553 -30.793 1.00 44.22 272 GLY A CA 1
ATOM 2123 C C . GLY A 1 272 ? 17.181 14.127 -30.214 1.00 44.22 272 GLY A C 1
ATOM 2124 O O . GLY A 1 272 ? 16.200 14.249 -30.939 1.00 44.22 272 GLY A O 1
ATOM 2125 N N . VAL A 1 273 ? 17.122 14.482 -28.927 1.00 43.50 273 VAL A N 1
ATOM 2126 C CA . VAL A 1 273 ? 15.862 14.981 -28.331 1.00 43.50 273 VAL A CA 1
ATOM 2127 C C . VAL A 1 273 ? 15.602 16.447 -28.712 1.00 43.50 273 VAL A C 1
ATOM 2129 O O . VAL A 1 273 ? 14.451 16.865 -28.830 1.00 43.50 273 VAL A O 1
ATOM 2132 N N . ASN A 1 274 ? 16.656 17.201 -29.043 1.00 36.97 274 ASN A N 1
ATOM 2133 C CA . ASN A 1 274 ? 16.535 18.578 -29.533 1.00 36.97 274 ASN A CA 1
ATOM 2134 C C . ASN A 1 274 ? 15.885 18.684 -30.926 1.00 36.97 274 ASN A C 1
ATOM 2136 O O . ASN A 1 274 ? 15.349 19.738 -31.254 1.00 36.97 274 ASN A O 1
ATOM 2140 N N . SER A 1 275 ? 15.878 17.623 -31.742 1.00 33.38 275 SER A N 1
ATOM 2141 C CA . SER A 1 275 ? 15.279 17.659 -33.086 1.00 33.38 275 SER A CA 1
ATOM 2142 C C . SER A 1 275 ? 13.782 17.329 -33.114 1.00 33.38 275 SER A C 1
ATOM 2144 O O . SER A 1 275 ? 13.112 17.679 -34.082 1.00 33.38 275 SER A O 1
ATOM 2146 N N . ILE A 1 276 ? 13.222 16.734 -32.053 1.00 33.81 276 ILE A N 1
ATOM 2147 C CA . ILE A 1 276 ? 11.771 16.474 -31.945 1.00 33.81 276 ILE A CA 1
ATOM 2148 C C . ILE A 1 276 ? 11.016 17.712 -31.419 1.00 33.81 276 ILE A C 1
ATOM 2150 O O . ILE A 1 276 ? 9.837 17.889 -31.712 1.00 33.81 276 ILE A O 1
ATOM 2154 N N . LEU A 1 277 ? 11.699 18.627 -30.721 1.00 29.17 277 LEU A N 1
ATOM 2155 C CA . LEU A 1 277 ? 11.114 19.862 -30.176 1.00 29.17 277 LEU A CA 1
ATOM 2156 C C . LEU A 1 277 ? 10.894 20.984 -31.215 1.00 29.17 277 LEU A C 1
ATOM 2158 O O . LEU A 1 277 ? 10.342 22.025 -30.869 1.00 29.17 277 LEU A O 1
ATOM 2162 N N . ALA A 1 278 ? 11.279 20.790 -32.481 1.00 27.62 278 ALA A N 1
ATOM 2163 C CA . ALA A 1 278 ? 11.177 21.817 -33.526 1.00 27.62 278 ALA A CA 1
ATOM 2164 C C . ALA A 1 278 ? 9.893 21.757 -34.382 1.00 27.62 278 ALA A C 1
ATOM 2166 O O . ALA A 1 278 ? 9.750 22.548 -35.312 1.00 27.62 278 ALA A O 1
ATOM 2167 N N . MET A 1 279 ? 8.941 20.860 -34.093 1.00 26.50 279 MET A N 1
ATOM 2168 C CA . MET A 1 279 ? 7.669 20.803 -34.824 1.00 26.50 279 MET A CA 1
ATOM 2169 C C . MET A 1 279 ? 6.465 20.951 -33.889 1.00 26.50 279 MET A C 1
ATOM 2171 O O . MET A 1 279 ? 6.043 19.993 -33.252 1.00 26.50 279 MET A O 1
ATOM 2175 N N . GLY A 1 280 ? 5.885 22.159 -33.867 1.00 27.56 280 GLY A N 1
ATOM 2176 C CA . GLY A 1 280 ? 4.487 22.371 -33.476 1.00 27.56 280 GLY A CA 1
ATOM 2177 C C . GLY A 1 280 ? 4.242 23.269 -32.262 1.00 27.56 280 GLY A C 1
ATOM 2178 O O . GLY A 1 280 ? 3.684 22.812 -31.271 1.00 27.56 280 GLY A O 1
ATOM 2179 N N . SER A 1 281 ? 4.557 24.565 -32.344 1.00 27.36 281 SER A N 1
ATOM 2180 C CA . SER A 1 281 ? 3.930 25.568 -31.470 1.00 27.36 281 SER A CA 1
ATOM 2181 C C . SER A 1 281 ? 2.526 25.899 -32.001 1.00 27.36 281 SER A C 1
ATOM 2183 O O . SER A 1 281 ? 2.341 26.868 -32.735 1.00 27.36 281 SER A O 1
ATOM 2185 N N . GLY A 1 282 ? 1.547 25.056 -31.675 1.00 26.53 282 GLY A N 1
ATOM 2186 C CA . GLY A 1 282 ? 0.123 25.368 -31.798 1.00 26.53 282 GLY A CA 1
ATOM 2187 C C . GLY A 1 282 ? -0.444 25.689 -30.417 1.00 26.53 282 GLY A C 1
ATOM 2188 O O . GLY A 1 282 ? -0.398 24.840 -29.531 1.00 26.53 282 GLY A O 1
ATOM 2189 N N . GLN A 1 283 ? -0.934 26.916 -30.224 1.00 28.48 283 GLN A N 1
ATOM 2190 C CA . GLN A 1 283 ? -1.667 27.339 -29.025 1.00 28.48 283 GLN A CA 1
ATOM 2191 C C . GLN A 1 283 ? -2.889 26.439 -28.793 1.00 28.48 283 GLN A C 1
ATOM 2193 O O . GLN A 1 283 ? -3.653 26.191 -29.724 1.00 28.48 283 GLN A O 1
ATOM 2198 N N . CYS A 1 284 ? -3.089 25.986 -27.554 1.00 27.48 284 CYS A N 1
ATOM 2199 C CA . CYS A 1 284 ? -4.346 25.414 -27.078 1.00 27.48 284 CYS A CA 1
ATOM 2200 C C . CYS A 1 284 ? -4.597 25.881 -25.642 1.00 27.48 284 CYS A C 1
ATOM 2202 O O . CYS A 1 284 ? -3.694 25.846 -24.806 1.00 27.48 284 CYS A O 1
ATOM 2204 N N . ASP A 1 285 ? -5.827 26.341 -25.429 1.00 27.58 285 ASP A N 1
ATOM 2205 C CA . ASP A 1 285 ? -6.325 27.053 -24.258 1.00 27.58 285 ASP A CA 1
ATOM 2206 C C . ASP A 1 285 ? -6.484 26.185 -23.001 1.00 27.58 285 ASP A C 1
ATOM 2208 O O . ASP A 1 285 ? -6.746 24.979 -23.051 1.00 27.58 285 ASP A O 1
ATOM 2212 N N . ASP A 1 286 ? -6.379 26.865 -21.860 1.00 33.38 286 ASP A N 1
ATOM 2213 C CA . ASP A 1 286 ? -6.585 26.358 -20.510 1.00 33.38 286 ASP A CA 1
ATOM 2214 C C . ASP A 1 286 ? -8.016 25.837 -20.291 1.00 33.38 286 ASP A C 1
ATOM 2216 O O . ASP A 1 286 ? -8.971 26.596 -20.129 1.00 33.38 286 ASP A O 1
ATOM 2220 N N . SER A 1 287 ? -8.168 24.517 -20.178 1.00 29.36 287 SER A N 1
ATOM 2221 C CA . SER A 1 287 ? -9.241 23.926 -19.371 1.00 29.36 287 SER A CA 1
ATOM 2222 C C . SER A 1 287 ? -8.799 22.575 -18.805 1.00 29.36 287 SER A C 1
ATOM 2224 O O . SER A 1 287 ? -8.712 21.554 -19.485 1.00 29.36 287 SER A O 1
ATOM 2226 N N . GLY A 1 288 ? -8.465 22.588 -17.513 1.00 34.12 288 GLY A N 1
ATOM 2227 C CA . GLY A 1 288 ? -8.024 21.415 -16.772 1.00 34.12 288 GLY A CA 1
ATOM 2228 C C . GLY A 1 288 ? -9.102 20.334 -16.715 1.00 34.12 288 GLY A C 1
ATOM 2229 O O . GLY A 1 288 ? -10.141 20.504 -16.085 1.00 34.12 288 GLY A O 1
ATOM 2230 N N . SER A 1 289 ? -8.822 19.189 -17.331 1.00 23.64 289 SER A N 1
ATOM 2231 C CA . SER A 1 289 ? -9.510 17.929 -17.055 1.00 23.64 289 SER A CA 1
ATOM 2232 C C . SER A 1 289 ? -8.569 16.751 -17.328 1.00 23.64 289 SER A C 1
ATOM 2234 O O . SER A 1 289 ? -7.962 16.627 -18.390 1.00 23.64 289 SER A O 1
ATOM 2236 N N . VAL A 1 290 ? -8.391 15.888 -16.324 1.00 23.81 290 VAL A N 1
ATOM 2237 C CA . VAL A 1 290 ? -7.581 14.667 -16.431 1.00 23.81 290 VAL A CA 1
ATOM 2238 C C . VAL A 1 290 ? -8.455 13.577 -17.047 1.00 23.81 290 VAL A C 1
ATOM 2240 O O . VAL A 1 290 ? -9.257 12.952 -16.358 1.00 23.81 290 VAL A O 1
ATOM 2243 N N . ALA A 1 291 ? -8.308 13.347 -18.351 1.00 21.16 291 ALA A N 1
ATOM 2244 C CA . ALA A 1 291 ? -8.949 12.235 -19.044 1.00 21.16 291 ALA A CA 1
ATOM 2245 C C . ALA A 1 291 ? -8.116 10.946 -18.891 1.00 21.16 291 ALA A C 1
ATOM 2247 O O . ALA A 1 291 ? -6.971 10.861 -19.342 1.00 21.16 291 ALA A O 1
ATOM 2248 N N . CYS A 1 292 ? -8.696 9.914 -18.276 1.00 22.86 292 CYS A N 1
ATOM 2249 C CA . CYS A 1 292 ? -8.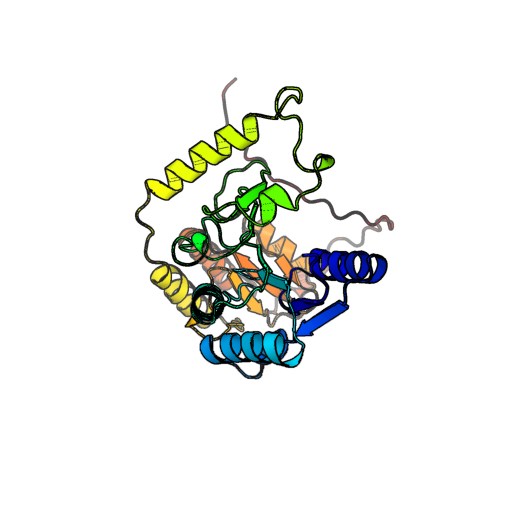207 8.541 -18.392 1.00 22.86 292 CYS A CA 1
ATOM 2250 C C . CYS A 1 292 ? -8.764 7.937 -19.687 1.00 22.86 292 CYS A C 1
ATOM 2252 O O . CYS A 1 292 ? -9.931 7.561 -19.745 1.00 22.86 292 CYS A O 1
ATOM 2254 N N . VAL A 1 293 ? -7.936 7.842 -20.729 1.00 21.50 293 VAL A N 1
ATOM 2255 C CA . VAL A 1 293 ? -8.286 7.126 -21.963 1.00 21.50 293 VAL A CA 1
ATOM 2256 C C . VAL A 1 293 ? -8.070 5.630 -21.736 1.00 21.50 293 VAL A C 1
ATOM 2258 O O . VAL A 1 293 ? -6.937 5.176 -21.574 1.00 21.50 293 VAL A O 1
ATOM 2261 N N . ALA A 1 294 ? -9.157 4.860 -21.709 1.00 22.91 294 ALA A N 1
ATOM 2262 C CA . ALA A 1 294 ? -9.103 3.409 -21.833 1.00 22.91 294 ALA A CA 1
ATOM 2263 C C . ALA A 1 294 ? -8.921 3.058 -23.317 1.00 22.91 294 ALA A C 1
ATOM 2265 O O . ALA A 1 294 ? -9.782 3.363 -24.142 1.00 22.91 294 ALA A O 1
ATOM 2266 N N . ILE A 1 295 ? -7.795 2.435 -23.666 1.00 23.58 295 ILE A N 1
ATOM 2267 C CA . ILE A 1 295 ? -7.576 1.890 -25.009 1.00 23.58 295 ILE A CA 1
ATOM 2268 C C . ILE A 1 295 ? -8.338 0.562 -25.082 1.00 23.58 295 ILE A C 1
ATOM 2270 O O . ILE A 1 295 ? -7.977 -0.412 -24.426 1.00 23.58 295 ILE A O 1
ATOM 2274 N N . SER A 1 296 ? -9.430 0.556 -25.845 1.00 24.83 296 SER A N 1
ATOM 2275 C CA . SER A 1 296 ? -10.175 -0.645 -26.222 1.00 24.83 296 SER A CA 1
ATOM 2276 C C . SER A 1 296 ? -9.521 -1.260 -27.458 1.00 24.83 296 SER A C 1
ATOM 2278 O O . SER A 1 296 ? -9.642 -0.698 -28.547 1.00 24.83 296 SER A O 1
ATOM 2280 N N . ASP A 1 297 ? -8.903 -2.433 -27.319 1.00 26.78 297 ASP A N 1
ATOM 2281 C CA . ASP A 1 297 ? -8.549 -3.281 -28.462 1.00 26.78 297 ASP A CA 1
ATOM 2282 C C . ASP A 1 297 ? -9.837 -3.755 -29.154 1.00 26.78 297 ASP A C 1
ATOM 2284 O O . ASP A 1 297 ? -10.577 -4.594 -28.635 1.00 26.78 297 ASP A O 1
ATOM 2288 N N . ARG A 1 298 ? -10.126 -3.214 -30.344 1.00 27.56 298 ARG A N 1
ATOM 2289 C CA . ARG A 1 298 ? -11.067 -3.845 -31.275 1.00 27.56 298 ARG A CA 1
ATOM 2290 C C . ARG A 1 298 ? -10.349 -5.006 -31.953 1.00 27.56 298 ARG A C 1
ATOM 2292 O O . ARG A 1 298 ? -9.519 -4.796 -32.833 1.00 27.56 298 ARG A O 1
ATOM 2299 N N . ALA A 1 299 ? -10.712 -6.224 -31.567 1.00 30.38 299 ALA A N 1
ATOM 2300 C CA . ALA A 1 299 ? -10.481 -7.397 -32.395 1.00 30.38 299 ALA A CA 1
ATOM 2301 C C . ALA A 1 299 ? -11.322 -7.294 -33.681 1.00 30.38 299 ALA A C 1
ATOM 2303 O O . ALA A 1 299 ? -12.483 -6.880 -33.657 1.00 30.38 299 ALA A O 1
ATOM 2304 N N . ALA A 1 300 ? -10.694 -7.650 -34.798 1.00 35.75 300 ALA A N 1
ATOM 2305 C CA . ALA A 1 300 ? -11.276 -7.708 -36.129 1.00 35.75 300 ALA A CA 1
ATOM 2306 C C . ALA A 1 300 ? -12.420 -8.736 -36.235 1.00 35.75 300 ALA A C 1
ATOM 2308 O O . ALA A 1 300 ? -12.385 -9.782 -35.589 1.00 35.75 300 ALA A O 1
ATOM 2309 N N . GLY A 1 301 ? -13.389 -8.452 -37.112 1.00 30.17 301 GLY A N 1
ATOM 2310 C CA . GLY A 1 301 ? -14.472 -9.367 -37.477 1.00 30.17 301 GLY A CA 1
ATOM 2311 C C . GLY A 1 301 ? -15.311 -8.876 -38.662 1.00 30.17 301 GLY A C 1
ATOM 2312 O O . GLY A 1 301 ? -16.318 -8.213 -38.458 1.00 30.17 301 GLY A O 1
ATOM 2313 N N . SER A 1 302 ? -14.836 -9.217 -39.866 1.00 34.75 302 SER A N 1
ATOM 2314 C CA . SER A 1 302 ? -15.519 -9.429 -41.164 1.00 34.75 302 SER A CA 1
ATOM 2315 C C . SER A 1 302 ? -16.715 -8.571 -41.618 1.00 34.75 302 SER A C 1
ATOM 2317 O O . SER A 1 302 ? -17.828 -8.702 -41.106 1.00 34.75 302 SER A O 1
ATOM 2319 N N . GLY A 1 303 ? -16.489 -7.890 -42.745 1.00 39.62 303 GLY A N 1
ATOM 2320 C CA . GLY A 1 303 ? -17.399 -7.756 -43.886 1.00 39.62 303 GLY A CA 1
ATOM 2321 C C . GLY A 1 303 ? -16.585 -7.925 -45.163 1.00 39.62 303 GLY A C 1
ATOM 2322 O O . GLY A 1 303 ? -15.519 -7.274 -45.224 1.00 39.62 303 GLY A O 1
#

Foldseek 3Di:
DDFQEEEDEPLADVVVVVCCCVVCVVVNRHYDYDYCVCVFQPVLDDLVRQLCSRVVCCVVVVGQEYEEECAGPQFFRHPQLSNLVVCVVVVRNRQYEYECQVPVLFHDCPSHCLSHQKYKHWCCPNLVLVDTDMDMDGHPVNPPPVVPPDVVVVPPVVPDDDDCSSVVSSVVSVVVSVPDPPPDQVVLVVVLVVLCVVFPWDWRDGHPVRGTQKTKTADPPPDQQVVVCVLCVVLVFDWDADRRRIIIHRDNDPVNSVSVNVCRVPPPPPPPPVVVVPDDPDDDDDDDDDDDDDDDDDDDDDD

Radius of gyration: 22.02 Å; chains: 1; bounding box: 56×49×67 Å